Protein AF-A0A7V1REH4-F1 (afdb_monomer_lite)

Structure (mmCIF, N/CA/C/O backbone):
data_AF-A0A7V1REH4-F1
#
_entry.id   AF-A0A7V1REH4-F1
#
loop_
_atom_site.group_PDB
_atom_site.id
_atom_site.type_symbol
_atom_site.label_atom_id
_atom_site.label_alt_id
_atom_site.label_comp_id
_atom_site.label_asym_id
_atom_site.label_entity_id
_atom_site.label_seq_id
_atom_site.pdbx_PDB_ins_code
_atom_site.Cartn_x
_atom_site.Cartn_y
_atom_site.Cartn_z
_atom_site.occupancy
_atom_site.B_iso_or_equiv
_atom_site.auth_seq_id
_atom_site.auth_comp_id
_atom_site.auth_asym_id
_atom_site.auth_atom_id
_atom_site.pdbx_PDB_model_num
ATOM 1 N N . MET A 1 1 ? 45.978 -47.877 -76.498 1.00 38.53 1 MET A N 1
ATOM 2 C CA . MET A 1 1 ? 46.483 -47.572 -75.139 1.00 38.53 1 MET A CA 1
ATOM 3 C C . MET A 1 1 ? 45.305 -47.080 -74.305 1.00 38.53 1 MET A C 1
ATOM 5 O O . MET A 1 1 ? 44.605 -46.209 -74.798 1.00 38.53 1 MET A O 1
ATOM 9 N N . GLY A 1 2 ? 45.078 -47.662 -73.116 1.00 45.47 2 GLY A N 1
ATOM 10 C CA . GLY A 1 2 ? 43.960 -47.354 -72.193 1.00 45.47 2 GLY A CA 1
ATOM 11 C C . GLY A 1 2 ? 42.830 -48.397 -72.257 1.00 45.47 2 GLY A C 1
ATOM 12 O O . GLY A 1 2 ? 41.944 -48.240 -73.082 1.00 45.47 2 GLY A O 1
ATOM 13 N N . VAL A 1 3 ? 42.974 -49.602 -71.674 1.00 41.03 3 VAL A N 1
ATOM 14 C CA . VAL A 1 3 ? 42.584 -50.002 -70.287 1.00 41.03 3 VAL A CA 1
ATOM 15 C C . VAL A 1 3 ? 41.065 -49.823 -70.084 1.00 41.03 3 VAL A C 1
ATOM 17 O O . VAL A 1 3 ? 40.598 -48.695 -70.102 1.00 41.03 3 VAL A O 1
ATOM 20 N N . GLY A 1 4 ? 40.214 -50.860 -70.058 1.00 36.12 4 GLY A N 1
ATOM 21 C CA . GLY A 1 4 ? 40.125 -51.964 -69.079 1.00 36.12 4 GLY A CA 1
ATOM 22 C C . GLY A 1 4 ? 38.883 -51.732 -68.186 1.00 36.12 4 GLY A C 1
ATOM 23 O O . GLY A 1 4 ? 38.918 -50.829 -67.365 1.00 36.12 4 GLY A O 1
ATOM 24 N N . VAL A 1 5 ? 37.697 -52.251 -68.545 1.00 36.72 5 VAL A N 1
ATOM 25 C CA . VAL A 1 5 ? 36.982 -53.426 -67.968 1.00 36.72 5 VAL A CA 1
ATOM 26 C C . VAL A 1 5 ? 36.669 -53.350 -66.461 1.00 36.72 5 VAL A C 1
ATOM 28 O O . VAL A 1 5 ? 37.593 -53.376 -65.658 1.00 36.72 5 VAL A O 1
ATOM 31 N N . ALA A 1 6 ? 35.371 -53.387 -66.111 1.00 40.66 6 ALA A N 1
ATOM 32 C CA . ALA A 1 6 ? 34.754 -54.098 -64.964 1.00 40.66 6 ALA A CA 1
ATOM 33 C C . ALA A 1 6 ? 33.227 -53.820 -64.983 1.00 40.66 6 ALA A C 1
ATOM 35 O O . ALA A 1 6 ? 32.799 -52.742 -64.591 1.00 40.66 6 ALA A O 1
ATOM 36 N N . VAL A 1 7 ? 32.426 -54.579 -65.739 1.00 42.34 7 VAL A N 1
ATOM 37 C CA . VAL A 1 7 ? 31.747 -55.845 -65.369 1.00 42.34 7 VAL A CA 1
ATOM 38 C C . VAL A 1 7 ? 30.571 -55.618 -64.410 1.00 42.34 7 VAL A C 1
ATOM 40 O O . VAL A 1 7 ? 30.723 -55.516 -63.195 1.00 42.34 7 VAL A O 1
ATOM 43 N N . ASP A 1 8 ? 29.396 -55.563 -65.035 1.00 40.44 8 ASP A N 1
ATOM 44 C CA . ASP A 1 8 ? 28.055 -55.635 -64.461 1.00 40.44 8 ASP A CA 1
ATOM 45 C C . ASP A 1 8 ? 27.863 -56.999 -63.773 1.00 40.44 8 ASP A C 1
ATOM 47 O O . ASP A 1 8 ? 28.195 -58.039 -64.345 1.00 40.44 8 ASP A O 1
ATOM 51 N N . SER A 1 9 ? 27.396 -56.996 -62.524 1.00 48.19 9 SER A N 1
ATOM 52 C CA . SER A 1 9 ? 27.157 -58.205 -61.726 1.00 48.19 9 SER A CA 1
ATOM 53 C C . SER A 1 9 ? 25.660 -58.490 -61.646 1.00 48.19 9 SER A C 1
ATOM 55 O O . SER A 1 9 ? 25.015 -58.168 -60.650 1.00 48.19 9 SER A O 1
ATOM 57 N N . GLU A 1 10 ? 25.114 -59.133 -62.674 1.00 44.41 10 GLU A N 1
ATOM 58 C CA . GLU A 1 10 ? 23.954 -60.005 -62.498 1.00 44.41 10 GLU A CA 1
ATOM 59 C C . GLU A 1 10 ? 24.467 -61.426 -62.259 1.00 44.41 10 GLU A C 1
ATOM 61 O O . GLU A 1 10 ? 25.254 -61.927 -63.053 1.00 44.41 10 GLU A O 1
ATOM 66 N N . GLU A 1 11 ? 24.045 -62.075 -61.172 1.00 39.75 11 GLU A N 1
ATOM 67 C CA . GLU A 1 11 ? 23.371 -63.375 -61.270 1.00 39.75 11 GLU A CA 1
ATOM 68 C C . GLU A 1 11 ? 22.958 -63.947 -59.897 1.00 39.75 11 GLU A C 1
ATOM 70 O O . GLU A 1 11 ? 23.757 -64.176 -58.992 1.00 39.75 11 GLU A O 1
ATOM 75 N N . LEU A 1 12 ? 21.663 -64.275 -59.851 1.00 37.12 12 LEU A N 1
ATOM 76 C CA . LEU A 1 12 ? 21.088 -65.520 -59.336 1.00 37.12 12 LEU A CA 1
ATOM 77 C C . LEU A 1 12 ? 20.932 -65.753 -57.821 1.00 37.12 12 LEU A C 1
ATOM 79 O O . LEU A 1 12 ? 21.850 -66.057 -57.069 1.00 37.12 12 LEU A O 1
ATOM 83 N N . GLY A 1 13 ? 19.660 -65.959 -57.464 1.00 35.25 13 GLY A N 1
ATOM 84 C CA . GLY A 1 13 ? 19.265 -67.351 -57.219 1.00 35.25 13 GLY A CA 1
ATOM 85 C C . GLY A 1 13 ? 19.092 -67.781 -55.764 1.00 35.25 13 GLY A C 1
ATOM 86 O O . GLY A 1 13 ? 19.846 -68.589 -55.236 1.00 35.25 13 GLY A O 1
ATOM 87 N N . MET A 1 14 ? 17.990 -67.331 -55.167 1.00 40.31 14 MET A N 1
ATOM 88 C CA . MET A 1 14 ? 17.012 -68.173 -54.465 1.00 40.31 14 MET A CA 1
ATOM 89 C C . MET A 1 14 ? 17.529 -69.390 -53.669 1.00 40.31 14 MET A C 1
ATOM 91 O O . MET A 1 14 ? 17.698 -70.474 -54.219 1.00 40.31 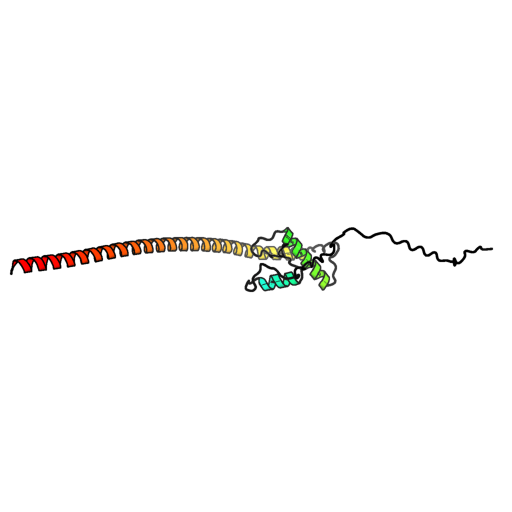14 MET A O 1
ATOM 95 N N . ARG A 1 15 ? 17.531 -69.294 -52.329 1.00 52.50 15 ARG A N 1
ATOM 96 C CA . ARG A 1 15 ? 17.250 -70.451 -51.454 1.00 52.50 15 ARG A CA 1
ATOM 97 C C . ARG A 1 15 ? 16.371 -70.064 -50.267 1.00 52.50 15 ARG A C 1
ATOM 99 O O . ARG A 1 15 ? 16.827 -69.538 -49.258 1.00 52.50 15 ARG A O 1
ATOM 106 N N . ARG A 1 16 ? 15.088 -70.412 -50.393 1.00 51.75 16 ARG A N 1
ATOM 107 C CA . ARG A 1 16 ? 14.135 -70.557 -49.287 1.00 51.75 16 ARG A CA 1
ATOM 108 C C . ARG A 1 16 ? 14.700 -71.537 -48.255 1.00 51.75 16 ARG A C 1
ATOM 110 O O . ARG A 1 16 ? 14.995 -72.675 -48.613 1.00 51.75 16 ARG A O 1
ATOM 117 N N . ARG A 1 17 ? 14.759 -71.142 -46.981 1.00 50.91 17 ARG A N 1
ATOM 118 C CA . ARG A 1 17 ? 14.691 -72.071 -45.840 1.00 50.91 17 ARG A CA 1
ATOM 119 C C . ARG A 1 17 ? 13.854 -71.453 -44.729 1.00 50.91 17 ARG A C 1
ATOM 121 O O . ARG A 1 17 ? 14.323 -70.659 -43.926 1.00 50.91 17 ARG A O 1
ATOM 128 N N . THR A 1 18 ? 12.588 -71.836 -44.714 1.00 48.25 18 THR A N 1
ATOM 129 C CA . THR A 1 18 ? 11.696 -71.754 -43.563 1.00 48.25 18 THR A CA 1
ATOM 130 C C . THR A 1 18 ? 12.120 -72.808 -42.545 1.00 48.25 18 THR A C 1
ATOM 132 O O . THR A 1 18 ? 12.060 -73.992 -42.863 1.00 48.25 18 THR A O 1
ATOM 135 N N . VAL A 1 19 ? 12.448 -72.414 -41.312 1.00 54.44 19 VAL A N 1
ATOM 136 C CA . VAL A 1 19 ? 12.247 -73.278 -40.138 1.00 54.44 19 VAL A CA 1
ATOM 137 C C . VAL A 1 19 ? 11.706 -72.425 -38.996 1.00 54.44 19 VAL A C 1
ATOM 139 O O . VAL A 1 19 ? 12.307 -71.448 -38.564 1.00 54.44 19 VAL A O 1
ATOM 142 N N . ARG A 1 20 ? 1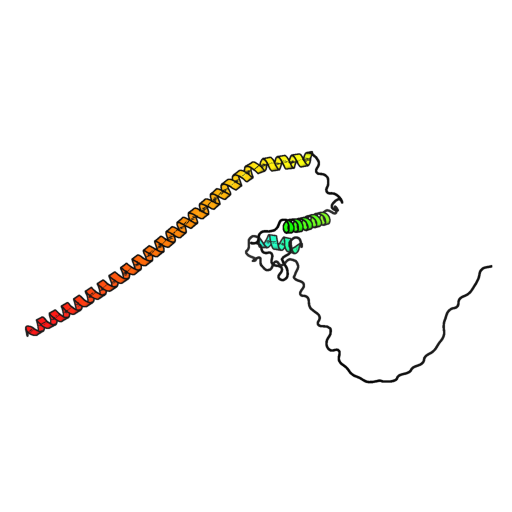0.506 -72.808 -38.569 1.00 48.03 20 ARG A N 1
ATOM 143 C CA . ARG A 1 20 ? 9.740 -72.270 -37.449 1.00 48.03 20 ARG A CA 1
ATOM 144 C C . ARG A 1 20 ? 10.456 -72.591 -36.133 1.00 48.03 20 ARG A C 1
ATOM 146 O O . ARG A 1 20 ? 10.838 -73.738 -35.926 1.00 48.03 20 ARG A O 1
ATOM 153 N N . GLY A 1 21 ? 10.551 -71.621 -35.224 1.00 39.06 21 GLY A N 1
ATOM 154 C CA . GLY A 1 21 ? 11.134 -71.815 -33.896 1.00 39.06 21 GLY A CA 1
ATOM 155 C C . GLY A 1 21 ? 10.590 -70.832 -32.861 1.00 39.06 21 GLY A C 1
ATOM 156 O O . GLY A 1 21 ? 11.164 -69.777 -32.669 1.00 39.06 21 GLY A O 1
ATOM 157 N N . ARG A 1 22 ? 9.483 -71.235 -32.226 1.00 51.38 22 ARG A N 1
ATOM 158 C CA . ARG A 1 22 ? 9.059 -70.986 -30.831 1.00 51.38 22 ARG A CA 1
ATOM 159 C C . ARG A 1 22 ? 8.985 -69.544 -30.270 1.00 51.38 22 ARG A C 1
ATOM 161 O O . ARG A 1 22 ? 9.953 -68.818 -30.129 1.00 51.38 22 ARG A O 1
ATOM 168 N N . VAL A 1 23 ? 7.750 -69.258 -29.861 1.00 40.91 23 VAL A N 1
ATOM 169 C CA . VAL A 1 23 ? 7.168 -68.185 -29.039 1.00 40.91 23 VAL A CA 1
ATOM 170 C C . VAL A 1 23 ? 7.836 -68.008 -27.660 1.00 40.91 23 VAL A C 1
ATOM 172 O O . VAL A 1 23 ? 8.326 -68.983 -27.096 1.00 40.91 23 VAL A O 1
ATOM 175 N N . ALA A 1 24 ? 7.658 -66.793 -27.110 1.00 40.12 24 ALA A N 1
ATOM 176 C CA . ALA A 1 24 ? 7.854 -66.312 -25.728 1.00 40.12 24 ALA A CA 1
ATOM 177 C C . ALA A 1 24 ? 9.243 -65.692 -25.473 1.00 40.12 24 ALA A C 1
ATOM 179 O O . ALA A 1 24 ? 10.264 -66.335 -25.649 1.00 40.12 24 ALA A O 1
ATOM 180 N N . THR A 1 25 ? 9.373 -64.432 -25.043 1.00 46.53 25 THR A N 1
ATOM 181 C CA . THR A 1 25 ? 8.792 -63.904 -23.798 1.00 46.53 25 THR A CA 1
ATOM 182 C C . THR A 1 25 ? 8.827 -62.361 -23.793 1.00 46.53 25 THR A C 1
ATOM 184 O O . THR A 1 25 ? 9.827 -61.772 -24.176 1.00 46.53 25 THR A O 1
ATOM 187 N N . MET A 1 26 ? 7.722 -61.738 -23.367 1.00 49.75 26 MET A N 1
ATOM 188 C CA . MET A 1 26 ? 7.587 -60.413 -22.725 1.00 49.75 26 MET A CA 1
ATOM 189 C C . MET A 1 26 ? 8.624 -59.294 -22.985 1.00 49.75 26 MET A C 1
ATOM 191 O O . MET A 1 26 ? 9.669 -59.237 -22.346 1.00 49.75 26 MET A O 1
ATOM 195 N N . ALA A 1 27 ? 8.197 -58.279 -23.738 1.00 47.38 27 ALA A N 1
ATOM 196 C CA . ALA A 1 27 ? 8.533 -56.866 -23.506 1.00 47.38 27 ALA A CA 1
ATOM 197 C C . ALA A 1 27 ? 7.320 -56.015 -23.944 1.00 47.38 27 ALA A C 1
ATOM 199 O O . ALA A 1 27 ? 7.272 -55.475 -25.042 1.00 47.38 27 ALA A O 1
ATOM 200 N N . LEU A 1 28 ? 6.157 -56.202 -23.315 1.00 42.06 28 LEU A N 1
ATOM 201 C CA . LEU A 1 28 ? 5.626 -55.310 -22.276 1.00 42.06 28 LEU A CA 1
ATOM 202 C C . LEU A 1 28 ? 5.907 -53.815 -22.542 1.00 42.06 28 LEU A C 1
ATOM 204 O O . LEU A 1 28 ? 6.963 -53.298 -22.203 1.00 42.06 28 LEU A O 1
ATOM 208 N N . CYS A 1 29 ? 4.901 -53.158 -23.126 1.00 49.50 29 CYS A N 1
ATOM 209 C CA . CYS A 1 29 ? 4.522 -51.755 -22.929 1.00 49.50 29 CYS A CA 1
ATOM 210 C C . CYS A 1 29 ? 5.658 -50.718 -22.863 1.00 49.50 29 CYS A C 1
ATOM 212 O O . CYS A 1 29 ? 5.990 -50.217 -21.794 1.00 49.50 29 CYS A O 1
ATOM 214 N N . GLY A 1 30 ? 6.175 -50.318 -24.025 1.00 45.53 30 GLY A N 1
ATOM 215 C CA . GLY A 1 30 ? 7.182 -49.261 -24.147 1.00 45.53 30 GLY A CA 1
ATOM 216 C C . GLY A 1 30 ? 6.796 -48.142 -25.110 1.00 45.53 30 GLY A C 1
ATOM 217 O O . GLY A 1 30 ? 7.626 -47.731 -25.907 1.00 45.53 30 GLY A O 1
ATOM 218 N N . LEU A 1 31 ? 5.551 -47.661 -25.085 1.00 50.00 31 LEU A N 1
ATOM 219 C CA . LEU A 1 31 ? 5.228 -46.360 -25.679 1.00 50.00 31 LEU A CA 1
ATOM 220 C C . LEU A 1 31 ? 4.092 -45.691 -24.903 1.00 50.00 31 LEU A C 1
ATOM 222 O O . LEU A 1 31 ? 2.989 -45.488 -25.404 1.00 50.00 31 LEU A O 1
ATOM 226 N N . ALA A 1 32 ? 4.371 -45.345 -23.646 1.00 50.75 32 ALA A N 1
ATOM 227 C CA . ALA A 1 32 ? 3.677 -44.226 -23.034 1.00 50.75 32 ALA A CA 1
ATOM 228 C C . ALA A 1 32 ? 4.088 -42.983 -23.830 1.00 50.75 32 ALA A C 1
ATOM 230 O O . ALA A 1 32 ? 5.187 -42.455 -23.661 1.00 50.75 32 ALA A O 1
ATOM 231 N N . ALA A 1 33 ? 3.230 -42.557 -24.755 1.00 52.69 33 ALA A N 1
ATOM 232 C CA . ALA A 1 33 ? 3.306 -41.221 -25.307 1.00 52.69 33 ALA A CA 1
ATOM 233 C C . ALA A 1 33 ? 3.136 -40.256 -24.129 1.00 52.69 33 ALA A C 1
ATOM 235 O O . ALA A 1 33 ? 2.023 -39.998 -23.674 1.00 52.69 33 ALA A O 1
ATOM 236 N N . VAL A 1 34 ? 4.254 -39.770 -23.589 1.00 56.09 34 VAL A N 1
ATOM 237 C CA . VAL A 1 34 ? 4.256 -38.605 -22.716 1.00 56.09 34 VAL A CA 1
ATOM 238 C C . VAL A 1 34 ? 3.739 -37.464 -23.582 1.00 56.09 34 VAL A C 1
ATOM 240 O O . VAL A 1 34 ? 4.476 -36.863 -24.362 1.00 56.09 34 VAL A O 1
ATOM 243 N N . VAL A 1 35 ? 2.438 -37.195 -23.486 1.00 55.81 35 VAL A N 1
ATOM 244 C CA . VAL A 1 35 ? 1.874 -35.905 -23.862 1.00 55.81 35 VAL A CA 1
ATOM 245 C C . VAL A 1 35 ? 2.491 -34.919 -22.882 1.00 55.81 35 VAL A C 1
ATOM 247 O O . VAL A 1 35 ? 1.978 -34.684 -21.793 1.00 55.81 35 VAL A O 1
ATOM 250 N N . SER A 1 36 ? 3.656 -34.380 -23.232 1.00 58.03 36 SER A N 1
ATOM 251 C CA . SER A 1 36 ? 4.120 -33.156 -22.607 1.00 58.03 36 SER A CA 1
ATOM 252 C C . SER A 1 36 ? 3.092 -32.100 -22.985 1.00 58.03 36 SER A C 1
ATOM 254 O O . SER A 1 36 ? 3.061 -31.645 -24.131 1.00 58.03 36 SER A O 1
ATOM 256 N N . ALA A 1 37 ? 2.223 -31.736 -22.041 1.00 54.91 37 ALA A N 1
ATOM 257 C CA . ALA A 1 37 ? 1.502 -30.481 -22.116 1.00 54.91 37 ALA A CA 1
ATOM 258 C C . ALA A 1 37 ? 2.581 -29.398 -22.190 1.00 54.91 37 ALA A C 1
ATOM 260 O O . ALA A 1 37 ? 3.210 -29.055 -21.192 1.00 54.91 37 ALA A O 1
ATOM 261 N N . ARG A 1 38 ? 2.904 -28.947 -23.405 1.00 55.41 38 ARG A N 1
ATOM 262 C CA . ARG A 1 38 ? 3.769 -27.787 -23.583 1.00 55.41 38 ARG A CA 1
ATOM 263 C C . ARG A 1 38 ? 3.036 -26.644 -22.885 1.00 55.41 38 ARG A C 1
ATOM 265 O O . ARG A 1 38 ? 1.908 -26.368 -23.302 1.00 55.41 38 ARG A O 1
ATOM 272 N N . PRO A 1 39 ? 3.603 -26.010 -21.842 1.00 54.09 39 PRO A N 1
ATOM 273 C CA . PRO A 1 39 ? 2.978 -24.823 -21.288 1.00 54.09 39 PRO A CA 1
ATOM 274 C C . PRO A 1 39 ? 2.782 -23.849 -22.447 1.00 54.09 39 PRO A C 1
ATOM 276 O O . PRO A 1 39 ? 3.706 -23.618 -23.236 1.00 54.09 39 PRO A O 1
ATOM 279 N N . VAL A 1 40 ? 1.551 -23.359 -22.603 1.00 53.53 40 VAL A N 1
ATOM 280 C CA . VAL A 1 40 ? 1.234 -22.309 -23.568 1.00 53.53 40 VAL A CA 1
ATOM 281 C C . VAL A 1 40 ? 2.207 -21.169 -23.298 1.00 53.53 40 VAL A C 1
ATOM 283 O O . VAL A 1 40 ? 2.204 -20.564 -22.224 1.00 53.53 40 VAL A O 1
ATOM 286 N N . GLN A 1 41 ? 3.101 -20.917 -24.255 1.00 54.62 41 GLN A N 1
ATOM 287 C CA . GLN A 1 41 ? 4.008 -19.786 -24.161 1.00 54.62 41 GLN A CA 1
ATOM 288 C C . GLN A 1 41 ? 3.154 -18.517 -24.121 1.00 54.62 41 GLN A C 1
ATOM 290 O O . GLN A 1 41 ? 2.398 -18.246 -25.051 1.00 54.62 41 GLN A O 1
ATOM 295 N N . GLY A 1 42 ? 3.227 -17.784 -23.009 1.00 57.50 42 GLY A N 1
ATOM 296 C CA . GLY A 1 42 ? 2.479 -16.543 -22.803 1.00 57.50 42 GLY A CA 1
ATOM 297 C C . GLY A 1 42 ? 1.499 -16.529 -21.633 1.00 57.50 42 GLY A C 1
ATOM 298 O O . GLY A 1 42 ? 0.952 -15.467 -21.343 1.00 57.50 42 GLY A O 1
ATOM 299 N N . GLN A 1 43 ? 1.292 -17.649 -20.935 1.00 65.31 43 GLN A N 1
ATOM 300 C CA . GLN A 1 43 ? 0.459 -17.673 -19.731 1.00 65.31 43 GLN A CA 1
ATOM 301 C C . GLN A 1 43 ? 1.327 -17.601 -18.474 1.00 65.31 43 GLN A C 1
ATOM 303 O O . GLN A 1 43 ? 2.071 -18.530 -18.182 1.00 65.31 43 GLN A O 1
ATOM 308 N N . VAL A 1 44 ? 1.244 -16.486 -17.751 1.00 74.69 44 VAL A N 1
ATOM 309 C CA . VAL A 1 44 ? 1.768 -16.363 -16.385 1.00 74.69 44 VAL A CA 1
ATOM 310 C C . VAL A 1 44 ? 0.668 -16.795 -15.418 1.00 74.69 44 VAL A C 1
ATOM 312 O O . VAL A 1 44 ? -0.438 -16.254 -15.475 1.00 74.69 44 VAL A O 1
ATOM 315 N N . ALA A 1 45 ? 0.925 -17.830 -14.620 1.00 77.38 45 ALA A N 1
ATOM 316 C CA . ALA A 1 45 ? -0.121 -18.507 -13.850 1.00 77.38 45 ALA A CA 1
ATOM 317 C C . ALA A 1 45 ? -0.581 -17.708 -12.615 1.00 77.38 45 ALA A C 1
ATOM 319 O O . ALA A 1 45 ? -1.758 -17.748 -12.258 1.00 77.38 45 ALA A O 1
ATOM 320 N N . ASP A 1 46 ? 0.311 -16.915 -12.027 1.00 89.75 46 ASP A N 1
ATOM 321 C CA . ASP A 1 46 ? 0.126 -16.195 -10.762 1.00 89.75 46 ASP A CA 1
ATOM 322 C C . ASP A 1 46 ? -0.242 -14.709 -10.910 1.00 89.75 46 ASP A C 1
ATOM 324 O O . ASP A 1 46 ? -0.247 -13.981 -9.918 1.00 89.75 46 ASP A O 1
ATOM 328 N N . VAL A 1 47 ? -0.546 -14.226 -12.121 1.00 90.44 47 VAL A N 1
ATOM 329 C CA . VAL A 1 47 ? -0.970 -12.831 -12.337 1.00 90.44 47 VAL A CA 1
ATOM 330 C C . VAL A 1 47 ? -2.483 -12.787 -12.586 1.00 90.44 47 VAL A C 1
ATOM 332 O O . VAL A 1 47 ? -2.930 -13.162 -13.675 1.00 90.44 47 VAL A O 1
ATOM 335 N N . PRO A 1 48 ? -3.294 -12.319 -11.614 1.00 90.38 48 PRO A N 1
ATOM 336 C CA . PRO A 1 48 ? -4.745 -12.221 -11.762 1.00 90.38 48 PRO A CA 1
ATOM 337 C C . PRO A 1 48 ? -5.163 -11.288 -12.905 1.00 90.38 48 PRO A C 1
ATOM 339 O O . PRO A 1 48 ? -4.490 -10.298 -13.187 1.00 90.38 48 PRO A O 1
ATOM 342 N N . ARG A 1 49 ? -6.297 -11.576 -13.560 1.00 89.94 49 ARG A N 1
ATOM 343 C CA . ARG A 1 49 ? -6.796 -10.804 -14.722 1.00 89.94 49 ARG A CA 1
ATOM 344 C C . ARG A 1 49 ? -7.151 -9.352 -14.394 1.00 89.94 49 ARG A C 1
ATOM 346 O O . ARG A 1 49 ? -7.118 -8.506 -15.282 1.00 89.94 49 ARG A O 1
ATOM 353 N N . ASP A 1 50 ? -7.516 -9.09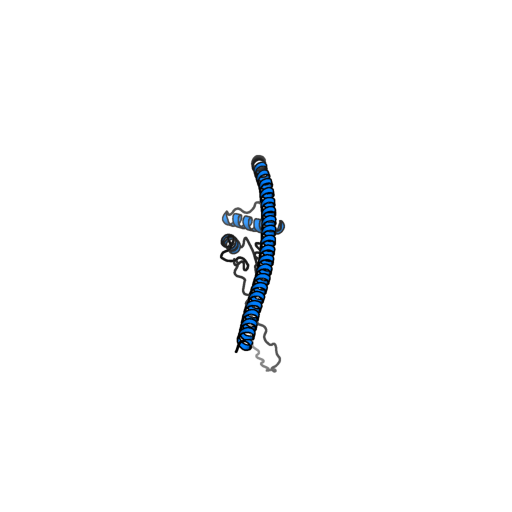6 -13.147 1.00 92.81 50 ASP A N 1
ATOM 354 C CA . ASP A 1 50 ? -7.850 -7.796 -12.565 1.00 92.81 50 ASP A CA 1
ATOM 355 C C . ASP A 1 50 ? -6.620 -7.038 -12.033 1.00 92.81 50 ASP A C 1
ATOM 357 O O . ASP A 1 50 ? -6.727 -5.876 -11.643 1.00 92.81 50 ASP A O 1
ATOM 361 N N . HIS A 1 51 ? -5.431 -7.647 -12.062 1.00 93.44 51 HIS A N 1
ATOM 362 C CA . HIS A 1 51 ? -4.197 -6.992 -11.647 1.00 93.44 51 HIS A CA 1
ATOM 363 C C . HIS A 1 51 ? -3.761 -5.932 -12.676 1.00 93.44 51 HIS A C 1
ATOM 365 O O . HIS A 1 51 ? -3.716 -6.196 -13.878 1.00 93.44 51 HIS A O 1
ATOM 371 N N . TRP A 1 52 ? -3.352 -4.741 -12.223 1.00 94.50 52 TRP A N 1
ATOM 372 C CA . TRP A 1 52 ? -2.972 -3.614 -13.098 1.00 94.50 52 TRP A CA 1
ATOM 373 C C . TRP A 1 52 ? -1.876 -3.968 -14.122 1.00 94.50 52 TRP A C 1
ATOM 375 O O . TRP A 1 52 ? -1.879 -3.478 -15.249 1.00 94.50 52 TRP A O 1
ATOM 385 N N . ALA A 1 53 ? -0.951 -4.855 -13.745 1.00 92.88 53 ALA A N 1
ATOM 386 C CA . ALA A 1 53 ? 0.150 -5.300 -14.599 1.00 92.88 53 ALA A CA 1
ATOM 387 C C . ALA A 1 53 ? -0.225 -6.454 -15.549 1.00 92.88 53 ALA A C 1
ATOM 389 O O . ALA A 1 53 ? 0.593 -6.828 -16.387 1.00 92.88 53 ALA A O 1
ATOM 390 N N . TYR A 1 54 ? -1.428 -7.030 -15.437 1.00 92.44 54 TYR A N 1
ATOM 391 C CA . TYR A 1 54 ? -1.810 -8.252 -16.150 1.00 92.44 54 TYR A CA 1
ATOM 392 C C . TYR A 1 54 ? -1.590 -8.153 -17.660 1.00 92.44 54 TYR A C 1
ATOM 394 O O . TYR A 1 54 ? -0.930 -9.006 -18.249 1.00 92.44 54 TYR A O 1
ATOM 402 N N . GLN A 1 55 ? -2.095 -7.082 -18.282 1.00 92.00 55 GLN A N 1
ATOM 403 C CA . GLN A 1 55 ? -1.974 -6.873 -19.728 1.00 92.00 55 GLN A CA 1
ATOM 404 C C . GLN A 1 55 ? -0.504 -6.758 -20.150 1.00 92.00 55 GLN A C 1
ATOM 406 O O . GLN A 1 55 ? -0.078 -7.439 -21.078 1.00 92.00 55 GLN A O 1
ATOM 411 N N . ALA A 1 56 ? 0.291 -5.968 -19.421 1.00 92.75 56 ALA A N 1
ATOM 412 C CA . ALA A 1 56 ? 1.706 -5.774 -19.722 1.00 92.75 56 ALA A CA 1
ATOM 413 C C . ALA A 1 56 ? 2.502 -7.083 -19.602 1.00 92.75 56 ALA A C 1
ATOM 415 O O . ALA A 1 56 ? 3.264 -7.433 -20.504 1.00 92.75 56 ALA A O 1
ATOM 416 N N . VAL A 1 57 ? 2.300 -7.835 -18.516 1.00 91.88 57 VAL A N 1
ATOM 417 C CA . VAL A 1 57 ? 3.009 -9.100 -18.287 1.00 91.88 57 VAL A CA 1
ATOM 418 C C . VAL A 1 57 ? 2.603 -10.140 -19.326 1.00 91.88 57 VAL A C 1
ATOM 420 O O . VAL A 1 57 ? 3.473 -10.774 -19.922 1.00 91.88 57 VAL A O 1
ATOM 423 N N . ARG A 1 58 ? 1.302 -10.286 -19.599 1.00 90.75 58 ARG A N 1
ATOM 424 C CA . ARG A 1 58 ? 0.794 -11.222 -20.609 1.00 90.75 58 ARG A CA 1
ATOM 425 C C . ARG A 1 58 ? 1.341 -10.897 -21.997 1.00 90.75 58 ARG A C 1
ATOM 427 O O . ARG A 1 58 ? 1.783 -11.798 -22.704 1.00 90.75 58 ARG A O 1
ATOM 434 N N . ASP A 1 59 ? 1.349 -9.628 -22.389 1.00 90.81 59 ASP A N 1
ATOM 435 C CA . ASP A 1 59 ? 1.833 -9.221 -23.707 1.00 90.81 59 ASP A CA 1
ATOM 436 C C . ASP A 1 59 ? 3.338 -9.489 -23.856 1.00 90.81 59 ASP A C 1
ATOM 438 O O . ASP A 1 59 ? 3.769 -10.048 -24.867 1.00 90.81 59 ASP A O 1
ATOM 442 N N . LEU A 1 60 ? 4.141 -9.182 -22.833 1.00 91.19 60 LEU A N 1
ATOM 443 C CA . LEU A 1 60 ? 5.572 -9.502 -22.826 1.00 91.19 60 LEU A CA 1
ATOM 444 C C . LEU A 1 60 ? 5.835 -11.014 -22.815 1.00 91.19 60 LEU A C 1
ATOM 446 O O . LEU A 1 60 ? 6.761 -11.477 -23.487 1.00 91.19 60 LEU A O 1
ATOM 450 N N . ALA A 1 61 ? 5.019 -11.783 -22.093 1.00 90.44 61 ALA A N 1
ATOM 451 C CA . ALA A 1 61 ? 5.113 -13.236 -22.045 1.00 90.44 61 ALA A CA 1
ATOM 452 C C . ALA A 1 61 ? 4.741 -13.877 -23.388 1.00 90.44 61 ALA A C 1
ATOM 454 O O . ALA A 1 61 ? 5.441 -14.773 -23.857 1.00 90.44 61 ALA A O 1
ATOM 455 N N . SER A 1 62 ? 3.689 -13.386 -24.051 1.00 88.31 62 SER A N 1
ATOM 456 C CA . SER A 1 62 ? 3.254 -13.869 -25.372 1.00 88.31 62 SER A CA 1
ATOM 457 C C . SER A 1 62 ? 4.315 -13.666 -26.458 1.00 88.31 62 SER A C 1
ATOM 459 O O . SER A 1 62 ? 4.390 -14.425 -27.420 1.00 88.31 62 SER A O 1
ATOM 461 N N . ARG A 1 63 ? 5.181 -12.661 -26.278 1.00 87.81 63 ARG A N 1
ATOM 462 C CA . ARG A 1 63 ? 6.322 -12.361 -27.153 1.00 87.81 63 ARG A CA 1
ATOM 463 C C . ARG A 1 63 ? 7.603 -13.091 -26.736 1.00 87.81 63 ARG A C 1
ATOM 465 O O . ARG A 1 63 ? 8.645 -12.865 -27.342 1.00 87.81 63 ARG A O 1
ATOM 472 N N . GLY A 1 64 ? 7.556 -13.909 -25.683 1.00 87.88 64 GLY A N 1
ATOM 473 C CA . GLY A 1 64 ? 8.707 -14.638 -25.146 1.00 87.88 64 GLY A CA 1
ATOM 474 C C . GLY A 1 64 ? 9.776 -13.763 -24.476 1.00 87.88 64 GLY A C 1
ATOM 475 O O . GLY A 1 64 ? 10.858 -14.260 -24.158 1.00 87.88 64 GLY A O 1
ATOM 476 N N . LEU A 1 65 ? 9.498 -12.474 -24.250 1.00 89.69 65 LEU A N 1
ATOM 477 C CA . LEU A 1 65 ? 10.441 -11.530 -23.635 1.00 89.69 65 LEU A CA 1
ATOM 478 C C . LEU A 1 65 ? 10.549 -11.783 -22.128 1.00 89.69 65 LEU A C 1
ATOM 480 O O . LEU A 1 65 ? 11.644 -11.884 -21.565 1.00 89.69 65 LEU A O 1
ATOM 484 N N . VAL A 1 66 ? 9.395 -11.978 -21.497 1.00 90.81 66 VAL A N 1
ATOM 485 C CA . VAL A 1 66 ? 9.259 -12.418 -20.109 1.00 90.81 66 VAL A CA 1
ATOM 486 C C . VAL A 1 66 ? 8.886 -13.896 -20.102 1.00 90.81 66 VAL A C 1
ATOM 488 O O . VAL A 1 66 ? 8.110 -14.358 -20.933 1.00 90.81 66 VAL A O 1
ATOM 491 N N . ARG A 1 67 ? 9.460 -14.654 -19.170 1.00 87.50 67 ARG A N 1
ATOM 492 C CA . ARG A 1 67 ? 9.116 -16.059 -18.938 1.00 87.50 67 ARG A CA 1
ATOM 493 C C . ARG A 1 67 ? 8.917 -16.255 -17.448 1.00 87.50 67 ARG A C 1
ATOM 495 O O . ARG A 1 67 ? 9.656 -15.649 -16.674 1.00 87.50 67 ARG A O 1
ATOM 502 N N . GLY A 1 68 ? 7.928 -17.061 -17.089 1.00 85.62 68 GLY A N 1
ATOM 503 C CA . GLY A 1 68 ? 7.735 -17.453 -15.709 1.00 85.62 68 GLY A CA 1
ATOM 504 C C . GLY A 1 68 ? 8.784 -18.470 -15.272 1.00 85.62 68 GLY A C 1
ATOM 505 O O . GLY A 1 68 ? 9.562 -18.996 -16.077 1.00 85.62 68 GLY A O 1
ATOM 506 N N . TYR A 1 69 ? 8.817 -18.726 -13.975 1.00 86.56 69 TYR A N 1
ATOM 507 C CA . TYR A 1 69 ? 9.720 -19.684 -13.364 1.00 86.56 69 TYR A CA 1
ATOM 508 C C . TYR A 1 69 ? 9.123 -21.090 -13.473 1.00 86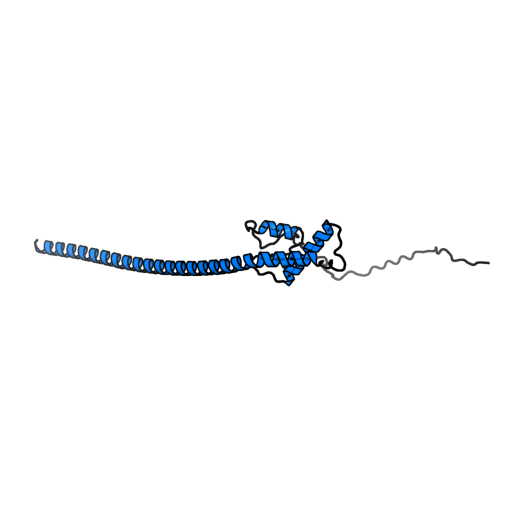.56 69 TYR A C 1
ATOM 510 O O . TYR A 1 69 ? 7.961 -21.291 -13.124 1.00 86.56 69 TYR A O 1
ATOM 518 N N . PRO A 1 70 ? 9.884 -22.082 -13.961 1.00 84.88 70 PRO A N 1
ATOM 519 C CA . PRO A 1 70 ? 9.423 -23.464 -13.966 1.00 84.88 70 PRO A CA 1
ATOM 520 C C . PRO A 1 70 ? 9.284 -24.010 -12.530 1.00 84.88 70 PRO A C 1
ATOM 522 O O . PRO A 1 70 ? 10.022 -23.566 -11.646 1.00 84.88 70 PRO A O 1
ATOM 525 N N . PRO A 1 71 ? 8.411 -25.011 -12.303 1.00 81.69 71 PRO A N 1
ATOM 526 C CA . PRO A 1 71 ? 7.609 -25.728 -13.305 1.00 81.69 71 PRO A CA 1
ATOM 527 C C . PRO A 1 71 ? 6.296 -25.026 -13.697 1.00 81.69 71 PRO A C 1
ATOM 529 O O . PRO A 1 71 ? 5.846 -25.208 -14.827 1.00 81.69 71 PRO A O 1
ATOM 532 N N . ASP A 1 72 ? 5.731 -24.198 -12.818 1.00 81.19 72 ASP A N 1
ATOM 533 C CA . ASP A 1 72 ? 4.363 -23.665 -12.947 1.00 81.19 72 ASP A CA 1
ATOM 534 C C . ASP A 1 72 ? 4.255 -22.390 -13.808 1.00 81.19 72 ASP A C 1
ATOM 536 O O . ASP A 1 72 ? 3.164 -21.934 -14.143 1.00 81.19 72 ASP A O 1
ATOM 540 N N . ASN A 1 73 ? 5.395 -21.851 -14.252 1.00 85.75 73 ASN A N 1
ATOM 541 C CA . ASN A 1 73 ? 5.508 -20.644 -15.074 1.00 85.75 73 ASN A CA 1
ATOM 542 C C . ASN A 1 73 ? 4.930 -19.384 -14.394 1.00 85.75 73 ASN A C 1
ATOM 544 O O . ASN A 1 73 ? 4.377 -18.500 -15.058 1.00 85.75 73 ASN A O 1
ATOM 548 N N . ASP A 1 74 ? 5.127 -19.282 -13.081 1.00 89.94 74 ASP A N 1
ATOM 549 C CA . ASP A 1 74 ? 4.783 -18.110 -12.274 1.00 89.94 74 ASP A CA 1
ATOM 550 C C . ASP A 1 74 ? 5.702 -16.920 -12.583 1.00 89.94 74 ASP A C 1
ATOM 552 O O . ASP A 1 74 ? 6.898 -17.074 -12.824 1.00 89.94 74 ASP A O 1
ATOM 556 N N . PHE A 1 75 ? 5.155 -15.711 -12.581 1.00 90.38 75 PHE A N 1
ATOM 557 C CA . PHE A 1 75 ? 5.860 -14.452 -12.799 1.00 90.38 75 PHE A CA 1
ATOM 558 C C . PHE A 1 75 ? 6.518 -13.906 -11.522 1.00 90.38 75 PHE A C 1
ATOM 560 O O . PHE A 1 75 ? 7.545 -13.233 -11.607 1.00 90.38 75 PHE A O 1
ATOM 567 N N . PHE A 1 76 ? 5.946 -14.195 -10.352 1.00 90.06 76 PHE A N 1
ATOM 568 C CA . PHE A 1 76 ? 6.345 -13.701 -9.034 1.00 90.06 76 PHE A CA 1
ATOM 569 C C . PHE A 1 76 ? 6.427 -12.172 -8.952 1.00 90.06 76 PHE A C 1
ATOM 571 O O . PHE A 1 76 ? 7.431 -11.606 -8.516 1.00 90.06 76 PHE A O 1
ATOM 578 N N . GLY A 1 77 ? 5.348 -11.485 -9.340 1.00 87.44 77 GLY A N 1
ATOM 579 C CA . GLY A 1 77 ? 5.321 -10.021 -9.476 1.00 87.44 77 GLY A CA 1
ATOM 580 C C . GLY A 1 77 ? 5.639 -9.218 -8.203 1.00 87.44 77 GLY A C 1
ATOM 581 O O . GLY A 1 77 ? 6.064 -8.070 -8.302 1.00 87.44 77 GLY A O 1
ATOM 582 N N . SER A 1 78 ? 5.470 -9.798 -7.012 1.00 88.31 78 SER A N 1
ATOM 583 C CA . SER A 1 78 ? 5.807 -9.150 -5.731 1.00 88.31 78 SER A CA 1
ATOM 584 C C . SER A 1 78 ? 7.267 -9.339 -5.305 1.00 88.31 78 SER A C 1
ATOM 586 O O . SER A 1 78 ? 7.700 -8.755 -4.312 1.00 88.31 78 SER A O 1
ATOM 588 N N . ARG A 1 79 ? 8.032 -10.172 -6.017 1.00 92.31 79 ARG A N 1
ATOM 589 C CA . ARG A 1 79 ? 9.428 -10.469 -5.699 1.00 92.31 79 ARG A CA 1
ATOM 590 C C . ARG A 1 79 ? 10.348 -9.422 -6.320 1.00 92.31 79 ARG A C 1
ATOM 592 O O . ARG A 1 79 ? 10.114 -8.936 -7.424 1.00 92.31 79 ARG A O 1
ATOM 599 N N . THR A 1 80 ? 11.451 -9.117 -5.644 1.00 91.12 80 THR A N 1
ATOM 600 C CA . THR A 1 80 ? 12.517 -8.310 -6.239 1.00 91.12 80 THR A CA 1
ATOM 601 C C . THR A 1 80 ? 13.174 -9.057 -7.403 1.00 91.12 80 THR A C 1
ATOM 603 O O . THR A 1 80 ? 13.438 -10.259 -7.333 1.00 91.12 80 THR A O 1
ATOM 606 N N . VAL A 1 81 ? 13.439 -8.336 -8.494 1.00 89.62 81 VAL A N 1
ATOM 607 C CA . VAL A 1 81 ? 14.182 -8.860 -9.644 1.00 89.62 81 VAL A CA 1
ATOM 608 C C . VAL A 1 81 ? 15.678 -8.657 -9.426 1.00 89.62 81 VAL A C 1
ATOM 610 O O . VAL A 1 81 ? 16.126 -7.582 -9.018 1.00 89.62 81 VAL A O 1
ATOM 613 N N . THR A 1 82 ? 16.480 -9.682 -9.696 1.00 92.75 82 THR A N 1
ATOM 614 C CA . THR A 1 82 ? 17.939 -9.554 -9.627 1.00 92.75 82 THR A CA 1
ATOM 615 C C . THR A 1 82 ? 18.480 -8.807 -10.849 1.00 92.75 82 THR A C 1
ATOM 617 O O . THR A 1 82 ? 17.893 -8.813 -11.934 1.00 92.75 82 THR A O 1
ATOM 620 N N . ARG A 1 83 ? 19.671 -8.207 -10.716 1.00 91.62 83 ARG A N 1
ATOM 621 C CA . ARG A 1 83 ? 20.360 -7.569 -11.855 1.00 91.62 83 ARG A CA 1
ATOM 622 C C . ARG A 1 83 ? 20.629 -8.553 -13.005 1.00 91.62 83 ARG A C 1
ATOM 624 O O . ARG A 1 83 ? 20.581 -8.150 -14.163 1.00 91.62 83 ARG A O 1
ATOM 631 N N . TYR A 1 84 ? 20.870 -9.830 -12.699 1.00 93.00 84 TYR A N 1
ATOM 632 C CA . TYR A 1 84 ? 21.093 -10.882 -13.699 1.00 93.00 84 TYR A CA 1
ATOM 633 C C . TYR A 1 84 ? 19.816 -11.246 -14.467 1.00 93.00 84 TYR A C 1
ATOM 635 O O . TYR A 1 84 ? 19.842 -11.412 -15.689 1.00 9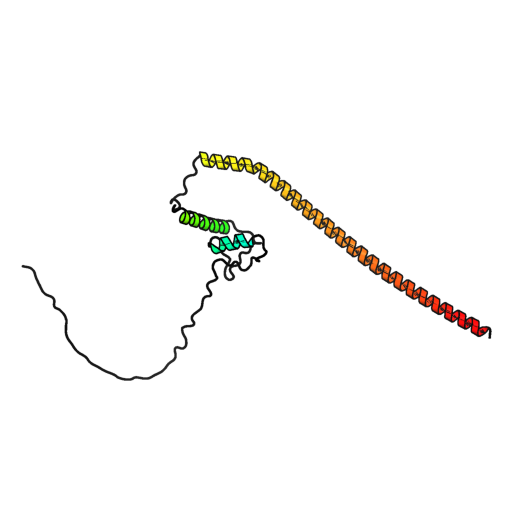3.00 84 TYR A O 1
ATOM 643 N N . GLU A 1 85 ? 18.681 -11.316 -13.774 1.00 90.44 85 GLU A N 1
ATOM 644 C CA . GLU A 1 85 ? 17.380 -11.555 -14.405 1.00 90.44 85 GLU A CA 1
ATOM 645 C C . GLU A 1 85 ? 16.991 -10.385 -15.311 1.00 90.44 85 GLU A C 1
ATOM 647 O O . GLU A 1 85 ? 16.619 -10.601 -16.465 1.00 90.44 85 GLU A O 1
ATOM 652 N N . MET A 1 86 ? 17.192 -9.149 -14.840 1.00 93.44 86 MET A N 1
ATOM 653 C CA . MET A 1 86 ? 16.993 -7.946 -15.651 1.00 93.44 86 MET A CA 1
ATOM 654 C C . MET A 1 86 ? 17.867 -7.959 -16.914 1.00 93.44 86 MET A C 1
ATOM 656 O O . MET A 1 86 ? 17.366 -7.720 -18.012 1.00 93.44 86 MET A O 1
ATOM 660 N N . ALA A 1 87 ? 19.157 -8.295 -16.789 1.00 91.56 87 ALA A N 1
ATOM 661 C CA . ALA A 1 87 ? 20.069 -8.384 -17.931 1.00 91.56 87 ALA A CA 1
ATOM 662 C C . ALA A 1 87 ? 19.598 -9.413 -18.973 1.00 91.56 87 ALA A C 1
ATOM 664 O O . ALA A 1 87 ? 19.680 -9.169 -20.176 1.00 91.56 87 ALA A O 1
ATOM 665 N N . THR A 1 88 ? 19.045 -10.538 -18.517 1.00 91.88 88 THR A N 1
ATOM 666 C CA . THR A 1 88 ? 18.522 -11.585 -19.401 1.00 91.88 88 THR A CA 1
ATOM 667 C C . THR A 1 88 ? 17.267 -11.125 -20.148 1.00 91.88 88 THR A C 1
ATOM 669 O O . THR A 1 88 ? 17.108 -11.429 -21.329 1.00 91.88 88 THR A O 1
ATOM 672 N N . ILE A 1 89 ? 16.374 -10.382 -19.488 1.00 91.56 89 ILE A N 1
ATOM 673 C CA . ILE A 1 89 ? 15.187 -9.806 -20.137 1.00 91.56 89 ILE A CA 1
ATOM 674 C C . ILE A 1 89 ? 15.618 -8.788 -21.199 1.00 91.56 89 ILE A C 1
ATOM 676 O O . ILE A 1 89 ? 15.177 -8.877 -22.344 1.00 91.56 89 ILE A O 1
ATOM 680 N N . LEU A 1 90 ? 16.529 -7.872 -20.853 1.00 93.12 90 LEU A N 1
ATOM 681 C CA . LEU A 1 90 ? 17.053 -6.867 -21.783 1.00 93.12 90 LEU A CA 1
ATOM 682 C C . LEU A 1 90 ? 17.715 -7.501 -23.011 1.00 93.12 90 LEU A C 1
ATOM 684 O O . LEU A 1 90 ? 17.481 -7.047 -24.128 1.00 93.12 90 LEU A O 1
ATOM 688 N N . GLN A 1 91 ? 18.482 -8.576 -22.826 1.00 91.25 91 GLN A N 1
ATOM 689 C CA . GLN A 1 91 ? 19.105 -9.304 -23.931 1.00 91.25 91 GLN A CA 1
ATOM 690 C C . GLN A 1 91 ? 18.067 -9.838 -24.934 1.00 91.25 91 GLN A C 1
ATOM 692 O O . GLN A 1 91 ? 18.263 -9.692 -26.139 1.00 91.25 91 GLN A O 1
ATOM 697 N N . ARG A 1 92 ? 16.936 -10.381 -24.462 1.00 90.94 92 ARG A N 1
ATOM 698 C CA . ARG A 1 92 ? 15.849 -10.858 -25.341 1.00 90.94 92 ARG A CA 1
ATOM 699 C C . ARG A 1 92 ? 15.149 -9.713 -26.061 1.00 90.94 92 ARG A C 1
ATOM 701 O O . ARG A 1 92 ? 14.809 -9.848 -27.231 1.00 90.94 92 ARG A O 1
ATOM 708 N N . VAL A 1 93 ? 14.935 -8.594 -25.368 1.00 90.69 93 VAL A N 1
ATOM 709 C CA . VAL A 1 93 ? 14.332 -7.393 -25.963 1.00 90.69 93 VAL A CA 1
ATOM 710 C C . VAL A 1 93 ? 15.205 -6.872 -27.098 1.00 90.69 93 VAL A C 1
ATOM 712 O O . VAL A 1 93 ? 14.695 -6.650 -28.191 1.00 90.69 93 VAL A O 1
ATOM 715 N N . LEU A 1 94 ? 16.511 -6.733 -26.867 1.00 87.81 94 LEU A N 1
ATOM 716 C CA . LEU A 1 94 ? 17.453 -6.271 -27.887 1.00 87.81 94 LEU A CA 1
ATOM 717 C C . LEU A 1 94 ? 17.508 -7.227 -29.081 1.00 87.81 94 LEU A C 1
ATOM 719 O O . LEU A 1 94 ? 17.376 -6.777 -30.213 1.00 87.81 94 LEU A O 1
ATOM 723 N N . ALA A 1 95 ? 17.584 -8.539 -28.839 1.00 85.44 95 ALA A N 1
ATOM 724 C CA . ALA A 1 95 ? 17.534 -9.531 -29.913 1.00 85.44 95 ALA A CA 1
ATOM 725 C C . ALA A 1 95 ? 16.247 -9.411 -30.753 1.00 85.44 95 ALA A C 1
ATOM 727 O O . ALA A 1 95 ? 16.291 -9.475 -31.979 1.00 85.44 95 ALA A O 1
ATOM 728 N N . ARG A 1 96 ? 15.096 -9.165 -30.112 1.00 85.38 96 ARG A N 1
ATOM 729 C CA . ARG A 1 96 ? 13.826 -8.985 -30.827 1.00 85.38 96 ARG A CA 1
ATOM 730 C C . ARG A 1 96 ? 13.779 -7.685 -31.633 1.00 85.38 96 ARG A C 1
ATOM 732 O O . ARG A 1 96 ? 13.205 -7.664 -32.718 1.00 85.38 96 ARG A O 1
ATOM 739 N N . VAL A 1 97 ? 14.353 -6.605 -31.107 1.00 84.44 97 VAL A N 1
ATOM 740 C CA . VAL A 1 97 ? 14.478 -5.317 -31.809 1.00 84.44 97 VAL A CA 1
ATOM 741 C C . VAL A 1 97 ? 15.342 -5.479 -33.062 1.00 84.44 97 VAL A C 1
ATOM 743 O O . VAL A 1 97 ? 14.958 -4.999 -34.128 1.00 84.44 97 VAL A O 1
ATOM 746 N N . ASP A 1 98 ? 16.444 -6.216 -32.965 1.00 80.38 98 ASP A N 1
ATOM 747 C CA . ASP A 1 98 ? 17.324 -6.522 -34.096 1.00 80.38 98 ASP A CA 1
ATOM 748 C C . ASP A 1 98 ? 16.623 -7.337 -35.184 1.00 80.38 98 ASP A C 1
ATOM 750 O O . ASP A 1 98 ? 16.709 -6.991 -36.364 1.00 80.38 98 ASP A O 1
ATOM 754 N N . GLU A 1 99 ? 15.881 -8.380 -34.792 1.00 79.12 99 GLU A N 1
ATOM 755 C CA . GLU A 1 99 ? 15.068 -9.188 -35.709 1.00 79.12 99 GLU A CA 1
ATOM 756 C C . GLU A 1 99 ? 14.044 -8.333 -36.466 1.00 79.12 99 GLU A C 1
ATOM 758 O O . GLU A 1 99 ? 13.865 -8.496 -37.671 1.00 79.12 99 GLU A O 1
ATOM 763 N N . VAL A 1 100 ? 13.369 -7.412 -35.770 1.00 77.62 100 VAL A N 1
ATOM 764 C CA . VAL A 1 100 ? 12.346 -6.539 -36.367 1.00 77.62 100 VAL A CA 1
ATOM 765 C C . VAL A 1 100 ? 12.967 -5.491 -37.293 1.00 77.62 100 VAL A C 1
ATOM 767 O O . VAL A 1 100 ? 12.368 -5.141 -38.308 1.00 77.62 100 VAL A O 1
ATOM 770 N N . HIS A 1 101 ? 14.158 -4.987 -36.972 1.00 77.62 101 HIS A N 1
ATOM 771 C CA . HIS A 1 101 ? 14.817 -3.938 -37.751 1.00 77.62 101 HIS A CA 1
ATOM 772 C C . HIS A 1 101 ? 15.847 -4.448 -38.764 1.00 77.62 101 HIS A C 1
ATOM 774 O O . HIS A 1 101 ? 16.465 -3.623 -39.439 1.00 77.62 101 HIS A O 1
ATOM 780 N N . GLY A 1 102 ? 16.037 -5.767 -38.888 1.00 69.81 102 GLY A N 1
ATOM 781 C CA . GLY A 1 102 ? 16.993 -6.370 -39.822 1.00 69.81 102 GLY A CA 1
ATOM 782 C C . GLY A 1 102 ? 18.432 -5.896 -39.605 1.00 69.81 102 GLY A C 1
ATOM 783 O O . GLY A 1 102 ? 19.232 -5.899 -40.539 1.00 69.81 102 GLY A O 1
ATOM 784 N N . ARG A 1 103 ? 18.758 -5.436 -38.393 1.00 67.69 103 ARG A N 1
ATOM 785 C CA . ARG A 1 103 ? 20.091 -4.959 -38.022 1.00 67.69 103 ARG A CA 1
ATOM 786 C C . ARG A 1 103 ? 20.690 -5.959 -37.046 1.00 67.69 103 ARG A C 1
ATOM 788 O O . ARG A 1 103 ? 20.291 -5.938 -35.889 1.00 67.69 103 ARG A O 1
ATOM 795 N N . PRO A 1 104 ? 21.630 -6.814 -37.472 1.00 61.91 104 PRO A N 1
ATOM 796 C CA . PRO A 1 104 ? 22.404 -7.603 -36.529 1.00 61.91 104 PRO A CA 1
ATOM 797 C C . PRO A 1 104 ? 23.119 -6.660 -35.555 1.00 61.91 104 PRO A C 1
ATOM 799 O O . PRO A 1 104 ? 23.767 -5.710 -36.009 1.00 61.91 104 PRO A O 1
ATOM 802 N N . LEU A 1 105 ? 23.025 -6.922 -34.246 1.00 58.38 105 LEU A N 1
ATOM 803 C CA . LEU A 1 105 ? 23.908 -6.336 -33.240 1.00 58.38 105 LEU A CA 1
ATOM 804 C C . LEU A 1 105 ? 25.347 -6.385 -33.783 1.00 58.38 105 LEU A C 1
ATOM 806 O O . LEU A 1 105 ? 25.847 -7.472 -34.094 1.00 58.38 105 LEU A O 1
ATOM 810 N N . PRO A 1 106 ? 26.018 -5.234 -33.960 1.00 60.34 106 PRO A N 1
ATOM 811 C CA . PRO A 1 106 ? 27.394 -5.236 -34.423 1.00 60.34 106 PRO A CA 1
ATOM 812 C C . PRO A 1 106 ? 28.250 -6.048 -33.441 1.00 60.34 106 PRO A C 1
ATOM 814 O O . PRO A 1 106 ? 28.032 -5.994 -32.230 1.00 60.34 106 PRO A O 1
ATOM 817 N N . ALA A 1 107 ? 29.225 -6.804 -33.963 1.00 66.19 107 ALA A N 1
ATOM 818 C CA . ALA A 1 107 ? 30.091 -7.698 -33.177 1.00 66.19 107 ALA A CA 1
ATOM 819 C C . ALA A 1 107 ? 30.805 -6.989 -32.005 1.00 66.19 107 ALA A C 1
ATOM 821 O O . ALA A 1 107 ? 31.232 -7.634 -31.050 1.00 66.19 107 ALA A O 1
ATOM 822 N N . ALA A 1 108 ? 30.884 -5.658 -32.063 1.00 62.81 108 ALA A N 1
ATOM 823 C CA . ALA A 1 108 ? 31.104 -4.791 -30.923 1.00 62.81 108 ALA A CA 1
ATOM 824 C C . ALA A 1 108 ? 30.003 -3.714 -30.891 1.00 62.81 108 ALA A C 1
ATOM 826 O O . ALA A 1 108 ? 29.679 -3.165 -31.950 1.00 62.81 108 ALA A O 1
ATOM 827 N N . PRO A 1 109 ? 29.443 -3.370 -29.714 1.00 62.28 109 PRO A N 1
ATOM 828 C CA . PRO A 1 109 ? 28.528 -2.241 -29.606 1.00 62.28 109 PRO A CA 1
ATOM 829 C C . PRO A 1 109 ? 29.203 -0.987 -30.181 1.00 62.28 109 PRO A C 1
ATOM 831 O O . PRO A 1 109 ? 30.409 -0.808 -29.972 1.00 62.28 109 PRO A O 1
ATOM 834 N N . PRO A 1 110 ? 28.473 -0.119 -30.910 1.00 65.88 110 PRO A N 1
ATOM 835 C CA . PRO A 1 110 ? 29.054 1.114 -31.415 1.00 65.88 110 PRO A CA 1
ATOM 836 C C . PRO A 1 110 ? 29.652 1.869 -30.231 1.00 65.88 110 PRO A C 1
ATOM 838 O O . PRO A 1 110 ? 28.977 2.072 -29.217 1.00 65.88 110 PRO A O 1
ATOM 841 N N . ALA A 1 111 ? 30.927 2.242 -30.338 1.00 68.31 111 ALA A N 1
ATOM 842 C CA . ALA A 1 111 ? 31.554 3.073 -29.327 1.00 68.31 111 ALA A CA 1
ATOM 843 C C . ALA A 1 111 ? 30.686 4.327 -29.163 1.00 68.31 111 ALA A C 1
ATOM 845 O O . ALA A 1 111 ? 30.432 5.032 -30.142 1.00 68.31 111 ALA A O 1
ATOM 846 N N . LEU A 1 112 ? 30.179 4.565 -27.949 1.00 73.94 112 LEU A N 1
ATOM 847 C CA . LEU A 1 112 ? 29.436 5.783 -27.640 1.00 73.94 112 LEU A CA 1
ATOM 848 C C . LEU A 1 112 ? 30.334 6.965 -27.999 1.00 73.94 112 LEU A C 1
ATOM 850 O O . LEU A 1 112 ? 31.375 7.171 -27.372 1.00 73.94 112 LEU A O 1
ATOM 854 N N . GLY A 1 113 ? 29.946 7.722 -29.023 1.00 83.38 113 GLY A N 1
ATOM 855 C CA . GLY A 1 113 ? 30.694 8.897 -29.429 1.00 83.38 113 GLY A CA 1
ATOM 856 C C . GLY A 1 113 ? 30.716 9.924 -28.291 1.00 83.38 113 GLY A C 1
ATOM 857 O O . GLY A 1 113 ? 29.772 9.976 -27.490 1.00 83.38 113 GLY A O 1
ATOM 858 N N . PRO A 1 114 ? 31.743 10.785 -28.219 1.00 82.12 114 PRO A N 1
ATOM 859 C CA . PRO A 1 114 ? 31.870 11.787 -27.159 1.00 82.12 114 PRO A CA 1
ATOM 860 C C . PRO A 1 114 ? 30.600 12.645 -27.003 1.00 82.12 114 PRO A C 1
ATOM 862 O O . PRO A 1 114 ? 30.132 12.855 -25.886 1.00 82.12 114 PRO A O 1
ATOM 865 N N . ALA A 1 115 ? 29.950 13.011 -28.113 1.00 84.56 115 ALA A N 1
ATOM 866 C CA . ALA A 1 115 ? 28.700 13.774 -28.109 1.00 84.56 115 ALA A CA 1
ATOM 867 C C . ALA A 1 115 ? 27.498 13.028 -27.487 1.00 84.56 115 ALA A C 1
ATOM 869 O O . ALA A 1 115 ? 26.619 13.646 -26.888 1.00 84.56 115 ALA A O 1
ATOM 870 N N . GLN A 1 116 ? 27.417 11.701 -27.627 1.00 85.88 116 GLN A N 1
ATOM 871 C CA . GLN A 1 116 ? 26.345 10.906 -27.012 1.00 85.88 116 GLN A CA 1
ATOM 872 C C . GLN A 1 116 ? 26.581 10.757 -25.511 1.00 85.88 116 GLN A C 1
ATOM 874 O O . GLN A 1 116 ? 25.642 10.865 -24.724 1.00 85.88 116 GLN A O 1
ATOM 879 N N . LEU A 1 117 ? 27.840 10.562 -25.115 1.00 86.00 117 LEU A N 1
ATOM 880 C CA . LEU A 1 117 ? 28.222 10.484 -23.712 1.00 86.00 117 LEU A CA 1
ATOM 881 C C . LEU A 1 117 ? 27.939 11.804 -22.986 1.00 86.00 117 LEU A C 1
ATOM 883 O O . LEU A 1 117 ? 27.489 11.798 -21.844 1.00 86.00 117 LEU A O 1
ATOM 887 N N . GLU A 1 118 ? 28.135 12.931 -23.665 1.00 90.31 118 GLU A N 1
ATOM 888 C CA . GLU A 1 118 ? 27.804 14.252 -23.141 1.00 90.31 118 GLU A CA 1
ATOM 889 C C . GLU A 1 118 ? 26.294 14.456 -22.965 1.00 90.31 118 GLU A C 1
ATOM 891 O O . GLU A 1 118 ? 25.864 14.918 -21.908 1.00 90.31 118 GLU A O 1
ATOM 896 N N . LYS A 1 119 ? 25.465 14.004 -23.920 1.00 88.88 119 LYS A N 1
ATOM 897 C CA . LYS A 1 119 ? 23.997 13.997 -23.763 1.00 88.88 119 LYS A CA 1
ATOM 898 C C . LYS A 1 119 ? 23.550 13.168 -22.560 1.00 88.88 119 LYS A C 1
ATOM 900 O O . LYS A 1 119 ? 22.715 13.626 -21.789 1.00 88.88 119 LYS A O 1
ATOM 905 N N . VAL A 1 120 ? 24.121 11.977 -22.373 1.00 87.69 120 VAL A N 1
ATOM 906 C CA . VAL A 1 120 ? 23.816 11.124 -21.212 1.00 87.69 120 VAL A CA 1
ATOM 907 C C . VAL A 1 120 ? 24.252 11.800 -19.913 1.00 87.69 120 VAL A C 1
ATOM 909 O O . VAL A 1 120 ? 23.477 11.835 -18.964 1.00 87.69 120 VAL A O 1
ATOM 912 N N . ARG A 1 121 ? 25.456 12.384 -19.860 1.00 87.12 121 ARG A N 1
ATOM 913 C CA . ARG A 1 121 ? 25.946 13.110 -18.674 1.00 87.12 121 ARG A CA 1
ATOM 914 C C . ARG A 1 121 ? 25.056 14.298 -18.324 1.00 87.12 121 ARG A C 1
ATOM 916 O O . ARG A 1 121 ? 24.735 14.475 -17.151 1.00 87.12 121 ARG A O 1
ATOM 923 N N . ARG A 1 122 ? 24.626 15.065 -19.329 1.00 90.25 122 ARG A N 1
ATOM 924 C CA . ARG A 1 122 ? 23.677 16.168 -19.163 1.00 90.25 122 ARG A CA 1
ATOM 925 C C . ARG A 1 122 ? 22.352 15.668 -18.596 1.00 90.25 122 ARG A C 1
ATOM 927 O O . ARG A 1 122 ? 21.926 16.157 -17.557 1.00 90.25 122 ARG A O 1
ATOM 934 N N . LEU A 1 123 ? 21.766 14.644 -19.209 1.00 91.06 123 LEU A N 1
ATOM 935 C CA . LEU A 1 123 ? 20.489 14.081 -18.780 1.00 91.06 123 LEU A CA 1
ATOM 936 C C . LEU A 1 123 ? 20.557 13.527 -17.348 1.00 91.06 123 LEU A C 1
ATOM 938 O O . LEU A 1 123 ? 19.689 13.798 -16.528 1.00 91.06 123 LEU A O 1
ATOM 942 N N . VAL A 1 124 ? 21.633 12.813 -17.008 1.00 90.19 124 VAL A N 1
ATOM 943 C CA . VAL A 1 124 ? 21.882 12.332 -15.640 1.00 90.19 124 VAL A CA 1
ATOM 944 C C . VAL A 1 124 ? 22.022 13.500 -14.660 1.00 90.19 124 VAL A C 1
ATOM 946 O O . VAL A 1 124 ? 21.527 13.411 -13.541 1.00 90.19 124 VAL A O 1
ATOM 949 N N . SER A 1 125 ? 22.672 14.599 -15.056 1.00 86.62 125 SER A N 1
ATOM 950 C CA . SER A 1 125 ? 22.807 15.782 -14.199 1.00 86.62 125 SER A CA 1
ATOM 951 C C . SER A 1 125 ? 21.481 16.515 -13.972 1.00 86.62 125 SER A C 1
ATOM 953 O O . SER A 1 125 ? 21.239 16.958 -12.850 1.00 86.62 125 SER A O 1
ATOM 955 N N . GLU A 1 126 ? 20.622 16.574 -14.994 1.00 88.56 126 GLU A N 1
ATOM 956 C CA . GLU A 1 126 ? 19.279 17.163 -14.936 1.00 88.56 126 GLU A CA 1
ATOM 957 C C . GLU A 1 126 ? 18.364 16.314 -14.033 1.00 88.56 126 GLU A C 1
ATOM 959 O O . GLU A 1 126 ? 17.782 16.832 -13.081 1.00 88.56 126 GLU A O 1
ATOM 964 N N . PHE A 1 127 ? 18.346 14.989 -14.215 1.00 92.44 127 PHE A N 1
ATOM 965 C CA . PHE A 1 127 ? 17.530 14.092 -13.385 1.00 92.44 127 PHE A CA 1
ATOM 966 C C . PHE A 1 127 ? 18.032 13.923 -11.953 1.00 92.44 127 PHE A C 1
ATOM 968 O O . PHE A 1 127 ? 17.254 13.567 -11.072 1.00 92.44 127 PHE A O 1
ATOM 975 N N . ARG A 1 128 ? 19.318 14.163 -11.671 1.00 91.81 128 ARG A N 1
ATOM 976 C CA . ARG A 1 128 ? 19.867 13.987 -10.317 1.00 91.81 128 ARG A CA 1
ATOM 977 C C . ARG A 1 128 ? 19.145 14.856 -9.285 1.00 91.81 128 ARG A C 1
ATOM 979 O O . ARG A 1 128 ? 18.939 14.406 -8.158 1.00 91.81 128 ARG A O 1
ATOM 986 N N . VAL A 1 129 ? 18.772 16.083 -9.655 1.00 90.38 129 VAL A N 1
ATOM 987 C CA . VAL A 1 129 ? 18.055 16.996 -8.752 1.00 90.38 129 VAL A CA 1
ATOM 988 C C . VAL A 1 129 ? 16.649 16.470 -8.487 1.00 90.38 129 VAL A C 1
ATOM 990 O O . VAL A 1 129 ? 16.270 16.319 -7.328 1.00 90.38 129 VAL A O 1
ATOM 993 N N . GLU A 1 130 ? 15.918 16.105 -9.542 1.00 92.19 130 GLU A N 1
ATOM 994 C CA . GLU A 1 130 ? 14.559 15.563 -9.426 1.00 92.19 130 GLU A CA 1
ATOM 995 C C . GLU A 1 130 ? 14.530 14.273 -8.603 1.00 92.19 130 GLU A C 1
ATOM 997 O O . GLU A 1 130 ? 13.717 14.135 -7.694 1.00 92.19 130 GLU A O 1
ATOM 1002 N N . LEU A 1 131 ? 15.473 13.359 -8.839 1.00 93.12 131 LEU A N 1
ATOM 1003 C CA . LEU A 1 131 ? 15.572 12.111 -8.082 1.00 93.12 131 LEU A CA 1
ATOM 1004 C C . LEU A 1 131 ? 15.904 12.342 -6.603 1.00 93.12 131 LEU A C 1
ATOM 1006 O O . LEU A 1 131 ? 15.440 11.585 -5.754 1.00 93.12 131 LEU A O 1
ATOM 1010 N N . THR A 1 132 ? 16.664 13.389 -6.276 1.00 94.06 132 THR A N 1
ATOM 1011 C CA . THR A 1 132 ? 16.937 13.751 -4.875 1.00 94.06 132 THR A CA 1
ATOM 1012 C C . THR A 1 132 ? 15.671 14.256 -4.183 1.00 94.06 132 THR A C 1
ATOM 1014 O O . THR A 1 132 ? 15.390 13.858 -3.052 1.00 94.06 132 THR A O 1
ATOM 1017 N N . VAL A 1 133 ? 14.879 15.091 -4.867 1.00 95.25 133 VAL A N 1
ATOM 1018 C CA . VAL A 1 133 ? 13.587 15.576 -4.352 1.00 95.25 133 VAL A CA 1
ATOM 1019 C C . VAL A 1 133 ? 12.620 14.411 -4.158 1.00 95.25 133 VAL A C 1
ATOM 1021 O O . VAL A 1 133 ? 12.082 14.250 -3.066 1.00 95.25 133 VAL A O 1
ATOM 1024 N N . ILE A 1 134 ? 12.480 13.543 -5.165 1.00 94.81 134 ILE A N 1
ATOM 1025 C CA . ILE A 1 134 ? 11.636 12.343 -5.092 1.00 94.81 134 ILE A CA 1
ATOM 1026 C C . ILE A 1 134 ? 12.079 11.434 -3.941 1.00 94.81 134 ILE A C 1
ATOM 1028 O O . ILE A 1 134 ? 11.233 10.923 -3.214 1.00 94.81 134 ILE A O 1
ATOM 1032 N N . GLY A 1 135 ? 13.387 11.255 -3.736 1.00 94.69 135 GLY A N 1
ATOM 1033 C CA . GLY A 1 135 ? 13.916 10.496 -2.602 1.00 94.69 135 GLY A CA 1
ATOM 1034 C C . GLY A 1 135 ? 13.497 11.092 -1.256 1.00 94.69 135 GLY A C 1
ATOM 1035 O O . GLY A 1 135 ? 12.982 10.376 -0.399 1.00 94.69 135 GLY A O 1
ATOM 1036 N N . SER A 1 136 ? 13.640 12.410 -1.089 1.00 97.31 136 SER A N 1
ATOM 1037 C CA . SER A 1 136 ? 13.218 13.105 0.133 1.00 97.31 136 SER A CA 1
ATOM 1038 C C . SER A 1 136 ? 11.708 13.014 0.368 1.00 97.31 136 SER A C 1
ATOM 1040 O O . SER A 1 136 ? 11.271 12.782 1.495 1.00 97.31 136 SER A O 1
ATOM 1042 N N . ASP A 1 137 ? 10.900 13.170 -0.678 1.00 97.00 137 ASP A N 1
ATOM 1043 C CA . ASP A 1 137 ? 9.445 13.093 -0.564 1.00 97.00 137 ASP A CA 1
ATOM 1044 C C . ASP A 1 137 ? 8.964 11.660 -0.309 1.00 97.00 137 ASP A C 1
ATOM 1046 O O . ASP A 1 137 ? 8.037 11.463 0.476 1.00 97.00 137 ASP A O 1
ATOM 1050 N N . LEU A 1 138 ? 9.638 10.648 -0.866 1.00 97.88 138 LEU A N 1
ATOM 1051 C CA . LEU A 1 138 ? 9.381 9.241 -0.559 1.00 97.88 138 LEU A CA 1
ATOM 1052 C C . LEU A 1 138 ? 9.691 8.913 0.909 1.00 97.88 138 LEU A C 1
ATOM 1054 O O . LEU A 1 138 ? 8.916 8.206 1.557 1.00 97.88 138 LEU A O 1
ATOM 1058 N N . GLU A 1 139 ? 10.781 9.448 1.464 1.00 97.31 139 GLU A N 1
ATOM 1059 C CA . GLU A 1 139 ? 11.074 9.321 2.896 1.00 97.31 139 GLU A CA 1
ATOM 1060 C C . GLU A 1 139 ? 9.992 9.980 3.758 1.00 97.31 139 GLU A C 1
ATOM 1062 O O . GLU A 1 139 ? 9.535 9.384 4.734 1.00 97.31 139 GLU A O 1
ATOM 1067 N N . LYS A 1 140 ? 9.548 11.194 3.401 1.00 97.88 140 LYS A N 1
ATOM 1068 C CA . LYS A 1 140 ? 8.461 11.882 4.118 1.00 97.88 140 LYS A CA 1
ATOM 1069 C C . LYS A 1 140 ? 7.161 11.088 4.052 1.00 97.88 140 LYS A C 1
ATOM 1071 O O . LYS A 1 140 ? 6.527 10.901 5.085 1.00 97.88 140 LYS A O 1
ATOM 1076 N N . ALA A 1 141 ? 6.787 10.593 2.873 1.00 97.44 141 ALA A N 1
ATOM 1077 C CA . ALA A 1 141 ? 5.589 9.781 2.691 1.00 97.44 141 ALA A CA 1
ATOM 1078 C C . ALA A 1 141 ? 5.663 8.482 3.509 1.00 97.44 141 ALA A C 1
ATOM 1080 O O . ALA A 1 141 ? 4.685 8.096 4.144 1.00 97.44 141 ALA A O 1
ATOM 1081 N N . THR A 1 142 ? 6.836 7.843 3.561 1.00 98.25 142 THR A N 1
ATOM 1082 C CA . THR A 1 142 ? 7.061 6.646 4.386 1.00 98.25 142 THR A CA 1
ATOM 1083 C C . THR A 1 142 ? 6.849 6.951 5.871 1.00 98.25 142 THR A C 1
ATOM 1085 O O . THR A 1 142 ? 6.080 6.246 6.523 1.00 98.25 142 THR A O 1
ATOM 1088 N N . ARG A 1 143 ? 7.429 8.048 6.385 1.00 98.25 143 ARG A N 1
ATOM 1089 C CA . ARG A 1 143 ? 7.224 8.497 7.776 1.00 98.25 143 ARG A CA 1
ATOM 1090 C C . ARG A 1 143 ? 5.755 8.813 8.067 1.00 98.25 143 ARG A C 1
ATOM 1092 O O . ARG A 1 143 ? 5.217 8.343 9.060 1.00 98.25 143 ARG A O 1
ATOM 1099 N N . GLN A 1 144 ? 5.072 9.526 7.169 1.00 98.06 144 GLN A N 1
ATOM 1100 C CA . GLN A 1 144 ? 3.642 9.829 7.318 1.00 98.06 144 GLN A CA 1
ATOM 1101 C C . GLN A 1 144 ? 2.780 8.561 7.396 1.00 98.06 144 GLN A C 1
ATOM 1103 O O . GLN A 1 144 ? 1.830 8.505 8.175 1.00 98.06 144 GLN A O 1
ATOM 1108 N N . VAL A 1 145 ? 3.101 7.528 6.611 1.00 98.56 145 VAL A N 1
ATOM 1109 C CA . VAL A 1 145 ? 2.402 6.236 6.671 1.00 98.56 145 VAL A CA 1
ATOM 1110 C C . VAL A 1 145 ? 2.664 5.518 8.000 1.00 98.56 145 VAL A C 1
ATOM 1112 O O . VAL A 1 145 ? 1.742 4.914 8.552 1.00 98.56 145 VAL A O 1
ATOM 1115 N N . GLU A 1 146 ? 3.886 5.573 8.530 1.00 98.25 146 GLU A N 1
ATOM 1116 C CA . GLU A 1 146 ? 4.221 5.017 9.849 1.00 98.25 146 GLU A CA 1
ATOM 1117 C C . GLU A 1 146 ? 3.479 5.739 10.979 1.00 98.25 146 GLU A C 1
ATOM 1119 O O . GLU A 1 146 ? 2.858 5.079 11.817 1.00 98.25 146 GLU A O 1
ATOM 1124 N N . ASP A 1 147 ? 3.442 7.071 10.945 1.00 98.38 147 ASP A N 1
ATOM 1125 C CA . ASP A 1 147 ? 2.702 7.893 11.905 1.00 98.38 147 ASP A CA 1
ATOM 1126 C C . ASP A 1 147 ? 1.203 7.571 11.871 1.00 98.38 147 ASP A C 1
ATOM 1128 O O . ASP A 1 147 ? 0.593 7.308 12.910 1.00 98.38 147 ASP A O 1
ATOM 1132 N N . LEU A 1 148 ? 0.602 7.508 10.676 1.00 98.38 148 LEU A N 1
ATOM 1133 C CA . LEU A 1 148 ? -0.807 7.141 10.505 1.00 98.38 148 LEU A CA 1
ATOM 1134 C C . LEU A 1 148 ? -1.105 5.738 11.039 1.00 98.38 148 LEU A C 1
ATOM 1136 O O . LEU A 1 148 ? -2.118 5.539 11.711 1.00 98.38 148 LEU A O 1
ATOM 1140 N N . ARG A 1 149 ? -0.229 4.759 10.786 1.00 98.31 149 ARG A N 1
ATOM 1141 C CA . ARG A 1 149 ? -0.365 3.411 11.361 1.00 98.31 149 ARG A CA 1
ATOM 1142 C C . ARG A 1 149 ? -0.299 3.446 12.886 1.00 98.31 149 ARG A C 1
ATOM 1144 O O . ARG A 1 149 ? -1.104 2.780 13.536 1.00 98.31 149 ARG A O 1
ATOM 1151 N N . GLY A 1 150 ? 0.608 4.240 13.453 1.00 98.19 150 GLY A N 1
ATOM 1152 C CA . GLY A 1 150 ? 0.707 4.461 14.895 1.00 98.19 150 GLY A CA 1
ATOM 1153 C C . GLY A 1 150 ? -0.574 5.059 15.482 1.00 98.19 150 GLY A C 1
ATOM 1154 O O . GLY A 1 150 ? -1.097 4.542 16.474 1.00 98.19 150 GLY A O 1
ATOM 1155 N N . LEU A 1 151 ? -1.126 6.088 14.832 1.00 98.38 151 LEU A N 1
ATOM 1156 C CA . LEU A 1 151 ? -2.393 6.716 15.211 1.00 98.38 151 LEU A CA 1
ATOM 1157 C C . LEU A 1 151 ? -3.562 5.729 15.136 1.00 98.38 151 LEU A C 1
ATOM 1159 O O . LEU A 1 151 ? -4.330 5.637 16.092 1.00 98.38 151 LEU A O 1
ATOM 1163 N N . MET A 1 152 ? -3.674 4.941 14.062 1.00 98.50 152 MET A N 1
ATOM 1164 C CA . MET A 1 152 ? -4.720 3.918 13.932 1.00 98.50 152 MET A CA 1
ATOM 1165 C C . MET A 1 152 ? -4.605 2.835 15.010 1.00 98.50 152 MET A C 1
ATOM 1167 O O . MET A 1 152 ? -5.608 2.468 15.615 1.00 98.50 152 MET A O 1
ATOM 1171 N N . ALA A 1 153 ? -3.395 2.361 15.319 1.00 98.06 153 ALA A N 1
ATOM 1172 C CA . ALA A 1 153 ? -3.181 1.399 16.401 1.00 98.06 153 ALA A CA 1
ATOM 1173 C C . ALA A 1 153 ? -3.507 1.996 17.784 1.00 98.06 153 ALA A C 1
ATOM 1175 O O . ALA A 1 153 ? -3.980 1.300 18.686 1.00 98.06 153 ALA A O 1
ATOM 1176 N N . GLY A 1 154 ? -3.252 3.292 17.982 1.00 98.31 154 GLY A N 1
ATOM 1177 C CA . GLY A 1 154 ? -3.684 4.032 19.167 1.00 98.31 154 GLY A CA 1
ATOM 1178 C C . GLY A 1 154 ? -5.207 4.119 19.274 1.00 98.31 154 GLY A C 1
ATOM 1179 O O . GLY A 1 154 ? -5.765 3.782 20.319 1.00 98.31 154 GLY A O 1
ATOM 1180 N N . ALA A 1 155 ? -5.869 4.508 18.185 1.00 98.19 155 ALA A N 1
ATOM 1181 C CA . ALA A 1 155 ? -7.321 4.619 18.098 1.00 98.19 155 ALA A CA 1
ATOM 1182 C C . ALA A 1 155 ? -8.013 3.269 18.328 1.00 98.19 155 ALA A C 1
ATOM 1184 O O . ALA A 1 155 ? -8.958 3.205 19.110 1.00 98.19 155 ALA A O 1
ATOM 1185 N N . GLN A 1 156 ? -7.497 2.185 17.739 1.00 97.88 156 GLN A N 1
ATOM 1186 C CA . GLN A 1 156 ? -8.025 0.837 17.946 1.00 97.88 156 GLN A CA 1
ATOM 1187 C C . GLN A 1 156 ? -7.958 0.434 19.422 1.00 97.88 156 GLN A C 1
ATOM 1189 O O . GLN A 1 156 ? -8.964 0.043 20.001 1.00 97.88 156 GLN A O 1
ATOM 1194 N N . ARG A 1 157 ? -6.806 0.630 20.078 1.00 98.38 157 ARG A N 1
ATOM 1195 C CA . ARG A 1 157 ? -6.662 0.336 21.515 1.00 98.38 157 ARG A CA 1
ATOM 1196 C C . ARG A 1 157 ? -7.585 1.185 22.387 1.00 98.38 157 ARG A C 1
ATOM 1198 O O . ARG A 1 157 ? -8.059 0.711 23.415 1.00 98.38 157 ARG A O 1
ATOM 1205 N N . ALA A 1 158 ? -7.822 2.442 22.016 1.00 98.06 158 ALA A N 1
ATOM 1206 C CA . ALA A 1 158 ? -8.774 3.294 22.721 1.00 98.06 158 ALA A CA 1
ATOM 1207 C C . ALA A 1 158 ? -10.218 2.796 22.545 1.00 98.06 158 ALA A C 1
ATOM 1209 O O . ALA A 1 158 ? -10.955 2.748 23.528 1.00 98.06 158 ALA A O 1
ATOM 1210 N N . ALA A 1 159 ? -10.591 2.372 21.335 1.00 98.31 159 ALA A N 1
ATOM 1211 C CA . ALA A 1 159 ? -11.894 1.779 21.052 1.00 98.31 159 ALA A CA 1
ATOM 1212 C C . ALA A 1 159 ? -12.109 0.471 21.832 1.00 98.31 159 ALA A C 1
ATOM 1214 O O . ALA A 1 159 ? -13.161 0.298 22.442 1.00 98.31 159 ALA A O 1
ATOM 1215 N N . ASP A 1 160 ? -11.100 -0.403 21.891 1.00 98.38 160 ASP A N 1
ATOM 1216 C CA . ASP A 1 160 ? -11.170 -1.665 22.637 1.00 98.38 160 ASP A CA 1
ATOM 1217 C C . ASP A 1 160 ? -11.358 -1.422 24.146 1.00 98.38 160 ASP A C 1
ATOM 1219 O O . ASP A 1 160 ? -12.180 -2.080 24.788 1.00 98.38 160 ASP A O 1
ATOM 1223 N N . ARG A 1 161 ? -10.653 -0.432 24.719 1.00 98.25 161 ARG A N 1
ATOM 1224 C CA . ARG A 1 161 ? -10.839 -0.026 26.125 1.00 98.25 161 ARG A CA 1
ATOM 1225 C C . ARG A 1 161 ? -12.237 0.523 26.384 1.00 98.25 161 ARG A C 1
ATOM 1227 O O . ARG A 1 161 ? -12.891 0.076 27.319 1.00 98.25 161 ARG A O 1
ATOM 1234 N N . ALA A 1 162 ? -12.717 1.426 25.531 1.00 98.06 162 ALA A N 1
ATOM 1235 C CA . ALA A 1 162 ? -14.061 1.982 25.658 1.00 98.06 162 ALA A CA 1
ATOM 1236 C C . ALA A 1 162 ? -15.142 0.891 25.546 1.00 98.06 162 ALA A C 1
ATOM 1238 O O . ALA A 1 162 ? -16.139 0.923 26.266 1.00 98.06 162 ALA A O 1
ATOM 1239 N N . ALA A 1 163 ? -14.941 -0.108 24.679 1.00 98.31 163 ALA A N 1
ATOM 1240 C CA . ALA A 1 163 ? -15.836 -1.255 24.566 1.00 98.31 163 ALA A CA 1
ATOM 1241 C C . ALA A 1 163 ? -15.838 -2.116 25.842 1.00 98.31 163 ALA A C 1
ATOM 1243 O O . ALA A 1 163 ? -16.907 -2.546 26.283 1.00 98.31 163 ALA A O 1
ATOM 1244 N N . ALA A 1 164 ? -14.672 -2.338 26.456 1.00 98.25 164 ALA A N 1
ATOM 1245 C CA . ALA A 1 164 ? -14.556 -3.066 27.719 1.00 98.25 164 ALA A CA 1
ATOM 1246 C C . ALA A 1 164 ? -15.235 -2.319 28.882 1.00 98.25 164 ALA A C 1
ATOM 1248 O O . ALA A 1 164 ? -16.046 -2.913 29.594 1.00 98.25 164 ALA A O 1
ATOM 1249 N N . GLU A 1 165 ? -14.986 -1.015 29.017 1.00 98.12 165 GLU A N 1
ATOM 1250 C CA . GLU A 1 165 ? -15.627 -0.150 30.019 1.00 98.12 165 GLU A CA 1
ATOM 1251 C C . GLU A 1 165 ? -17.153 -0.124 29.846 1.00 98.12 165 GLU A C 1
ATOM 1253 O O . GLU A 1 165 ? -17.906 -0.266 30.810 1.00 98.12 165 GLU A O 1
ATOM 1258 N N . ALA A 1 166 ? -17.639 -0.023 28.604 1.00 98.25 166 ALA A N 1
ATOM 1259 C CA . ALA A 1 166 ? -19.068 -0.068 28.312 1.00 98.25 166 ALA A CA 1
ATOM 1260 C C . ALA A 1 166 ? -19.692 -1.430 28.660 1.00 98.25 166 ALA A C 1
ATOM 1262 O O . ALA A 1 166 ? -20.836 -1.484 29.119 1.00 98.25 166 ALA A O 1
ATOM 1263 N N . ALA A 1 167 ? -18.970 -2.534 28.452 1.00 98.31 167 ALA A N 1
ATOM 1264 C CA . ALA A 1 167 ? -19.434 -3.863 28.836 1.00 98.31 167 ALA A CA 1
ATOM 1265 C C . ALA A 1 167 ? -19.522 -4.014 30.363 1.00 98.31 167 ALA A C 1
ATOM 1267 O O . ALA A 1 167 ? -20.495 -4.575 30.867 1.00 98.31 167 ALA A O 1
ATOM 1268 N N . GLU A 1 168 ? -18.551 -3.480 31.104 1.00 98.12 168 GLU A N 1
ATOM 1269 C CA . GLU A 1 168 ? -18.566 -3.466 32.568 1.00 98.12 168 GLU A CA 1
ATOM 1270 C C . GLU A 1 168 ? -19.711 -2.606 33.119 1.00 98.12 168 GLU A C 1
ATOM 1272 O O . GLU A 1 168 ? -20.482 -3.072 33.960 1.00 98.12 168 GLU A O 1
ATOM 1277 N N . ALA A 1 169 ? -19.908 -1.404 32.571 1.00 97.88 169 ALA A N 1
ATOM 1278 C CA . ALA A 1 169 ? -21.012 -0.521 32.942 1.00 97.88 169 ALA A CA 1
ATOM 1279 C C . ALA A 1 169 ? -22.393 -1.144 32.662 1.00 97.88 169 ALA A C 1
ATOM 1281 O O . ALA A 1 169 ? -23.339 -0.952 33.426 1.00 97.88 169 ALA A O 1
ATOM 1282 N N . ARG A 1 170 ? -22.529 -1.922 31.580 1.00 98.38 170 ARG A N 1
ATOM 1283 C CA . ARG A 1 170 ? -23.763 -2.677 31.304 1.00 98.38 170 ARG A CA 1
ATOM 1284 C C . ARG A 1 170 ? -24.013 -3.751 32.358 1.00 98.38 170 ARG A C 1
ATOM 1286 O O . ARG A 1 170 ? -25.126 -3.831 32.868 1.00 98.38 170 ARG A O 1
ATOM 1293 N N . ARG A 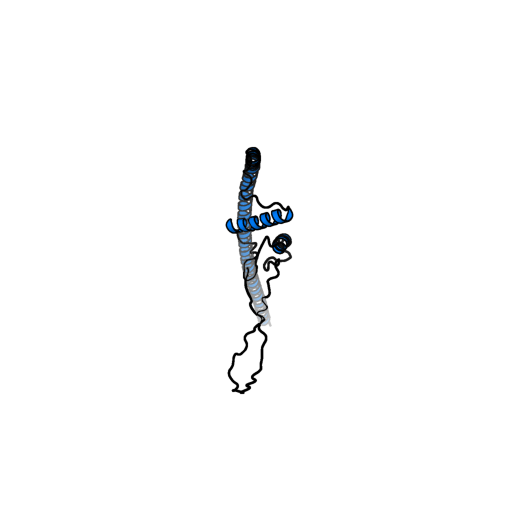1 171 ? -22.986 -4.524 32.729 1.00 98.31 171 ARG A N 1
ATOM 1294 C CA . ARG A 1 171 ? -23.095 -5.563 33.770 1.00 98.31 171 ARG A CA 1
ATOM 1295 C C . ARG A 1 171 ? -23.465 -4.972 35.130 1.00 98.31 171 ARG A C 1
ATOM 1297 O O . ARG A 1 171 ? -24.324 -5.522 35.813 1.00 98.31 171 ARG A O 1
ATOM 1304 N N . SER A 1 172 ? -22.862 -3.847 35.517 1.00 97.75 172 SER A N 1
ATOM 1305 C CA . SER A 1 172 ? -23.195 -3.180 36.782 1.00 97.75 172 SER A CA 1
ATOM 1306 C C . SER A 1 172 ? -24.622 -2.619 36.777 1.00 97.75 172 SER A C 1
ATOM 1308 O O . SER A 1 172 ? -25.346 -2.771 37.761 1.00 97.75 172 SER A O 1
ATOM 1310 N N . ALA A 1 173 ? -25.074 -2.052 35.654 1.00 97.88 173 ALA A N 1
ATOM 1311 C CA . ALA A 1 173 ? -26.450 -1.585 35.500 1.00 97.88 173 ALA A CA 1
ATOM 1312 C C . ALA A 1 173 ? -27.475 -2.733 35.548 1.00 97.88 173 ALA A C 1
ATOM 1314 O O . ALA A 1 173 ? -28.541 -2.580 36.145 1.00 97.88 173 ALA A O 1
ATOM 1315 N N . GLU A 1 174 ? -27.172 -3.883 34.941 1.00 98.19 174 GLU A N 1
ATOM 1316 C CA . GLU A 1 174 ? -28.003 -5.091 35.024 1.00 98.19 174 GLU A CA 1
ATOM 1317 C C . GLU A 1 174 ? -28.085 -5.623 36.459 1.00 98.19 174 GLU A C 1
ATOM 1319 O O . GLU A 1 174 ? -29.184 -5.915 36.933 1.00 98.19 174 GLU A O 1
ATOM 1324 N N . ALA A 1 175 ? -26.962 -5.658 37.183 1.00 98.12 175 ALA A N 1
ATOM 1325 C CA . ALA A 1 175 ? -26.930 -6.058 38.589 1.00 98.12 175 ALA A CA 1
ATOM 1326 C C . ALA A 1 175 ? -27.782 -5.127 39.473 1.00 98.12 175 ALA A C 1
ATOM 1328 O O . ALA A 1 175 ? -28.624 -5.601 40.234 1.00 98.12 175 ALA A O 1
ATOM 1329 N N . ALA A 1 176 ? -27.655 -3.806 39.306 1.00 97.88 176 ALA A N 1
ATOM 1330 C CA . ALA A 1 176 ? -28.462 -2.830 40.042 1.00 97.88 176 ALA A CA 1
ATOM 1331 C C . ALA A 1 176 ? -29.968 -2.940 39.715 1.00 97.88 176 ALA A C 1
ATOM 1333 O O . ALA A 1 176 ? -30.830 -2.790 40.585 1.00 97.88 176 ALA A O 1
ATOM 1334 N N . ARG A 1 177 ? -30.326 -3.240 38.458 1.00 98.00 177 ARG A N 1
ATOM 1335 C CA . ARG A 1 177 ? -31.724 -3.507 38.066 1.00 98.00 177 ARG A CA 1
ATOM 1336 C C . ARG A 1 177 ? -32.272 -4.780 38.716 1.00 98.00 177 ARG A C 1
ATOM 1338 O O . ARG A 1 177 ? -33.433 -4.798 39.127 1.00 98.00 177 ARG A O 1
ATOM 1345 N N . ALA A 1 178 ? -31.456 -5.824 38.832 1.00 98.06 178 ALA A N 1
ATOM 1346 C CA . ALA A 1 178 ? -31.841 -7.047 39.529 1.00 98.06 178 ALA A CA 1
ATOM 1347 C C . ALA A 1 178 ? -32.060 -6.789 41.030 1.00 98.06 178 ALA A C 1
ATOM 1349 O O . ALA A 1 178 ? -33.102 -7.165 41.566 1.00 98.06 178 ALA A O 1
ATOM 1350 N N . GLU A 1 179 ? -31.146 -6.067 41.682 1.00 98.19 179 GLU A N 1
ATOM 1351 C CA . GLU A 1 179 ? -31.254 -5.701 43.101 1.00 98.19 179 GLU A CA 1
ATOM 1352 C C . GLU A 1 179 ? -32.500 -4.846 43.380 1.00 98.19 179 GLU A C 1
ATOM 1354 O O . GLU A 1 179 ? -33.287 -5.144 44.278 1.00 98.19 179 GLU A O 1
ATOM 1359 N N . THR A 1 180 ? -32.759 -3.825 42.557 1.00 97.75 180 THR A N 1
ATOM 1360 C CA . THR A 1 180 ? -33.971 -2.996 42.699 1.00 97.75 180 THR A CA 1
ATOM 1361 C C . THR A 1 180 ? -35.264 -3.785 42.492 1.00 97.75 180 THR A C 1
ATOM 1363 O O . THR A 1 180 ? -36.282 -3.454 43.103 1.00 97.75 180 THR A O 1
ATOM 1366 N N . THR A 1 181 ? -35.244 -4.835 41.667 1.00 98.25 181 THR A N 1
ATOM 1367 C CA . THR A 1 181 ? -36.385 -5.747 41.498 1.00 98.25 181 THR A CA 1
ATOM 1368 C C . THR A 1 181 ? -36.592 -6.593 42.756 1.00 98.25 181 THR A C 1
ATOM 1370 O O . THR A 1 181 ? -37.697 -6.609 43.293 1.00 98.25 181 THR A O 1
ATOM 1373 N N . GLN A 1 182 ? -35.523 -7.184 43.302 1.00 97.75 182 GLN A N 1
ATOM 1374 C CA . GLN A 1 182 ? -35.579 -7.956 44.551 1.00 97.75 182 GLN A CA 1
ATOM 1375 C C . GLN A 1 182 ? -36.096 -7.122 45.732 1.00 97.75 182 GLN A C 1
ATOM 1377 O O . GLN A 1 182 ? -36.954 -7.581 46.485 1.00 97.75 182 GLN A O 1
ATOM 1382 N N . LEU A 1 183 ? -35.632 -5.875 45.873 1.00 98.12 183 LEU A N 1
ATOM 1383 C CA . LEU A 1 183 ? -36.097 -4.964 46.923 1.00 98.12 183 LEU A CA 1
ATOM 1384 C C . LEU A 1 183 ? -37.586 -4.620 46.779 1.00 98.12 183 LEU A C 1
ATOM 1386 O O . LEU A 1 183 ? -38.300 -4.552 47.781 1.00 98.12 183 LEU A O 1
ATOM 1390 N N . LYS A 1 184 ? -38.079 -4.425 45.548 1.00 98.06 184 LYS A N 1
ATOM 1391 C CA . LYS A 1 184 ? -39.510 -4.187 45.290 1.00 98.06 184 LYS A CA 1
ATOM 1392 C C . LYS A 1 184 ? -40.364 -5.394 45.670 1.00 98.06 184 LYS A C 1
ATOM 1394 O O . LYS A 1 184 ? -41.409 -5.212 46.297 1.00 98.06 184 LYS A O 1
ATOM 1399 N N . ASP A 1 185 ? -39.921 -6.598 45.325 1.00 98.12 185 ASP A N 1
ATOM 1400 C CA . ASP A 1 185 ? -40.632 -7.833 45.659 1.00 98.12 185 ASP A CA 1
ATOM 1401 C C . ASP A 1 185 ? -40.654 -8.073 47.175 1.00 98.12 185 ASP A C 1
ATOM 1403 O O . ASP A 1 185 ? -41.715 -8.352 47.738 1.00 98.12 185 ASP A O 1
ATOM 1407 N N . ALA A 1 186 ? -39.527 -7.851 47.858 1.00 97.50 186 ALA A N 1
ATOM 1408 C CA . ALA A 1 186 ? -39.438 -7.924 49.316 1.00 97.50 186 ALA A CA 1
ATOM 1409 C C . ALA A 1 186 ? -40.354 -6.899 50.008 1.00 97.50 186 ALA A C 1
ATOM 1411 O O . ALA A 1 186 ? -41.075 -7.241 50.945 1.00 97.50 186 ALA A O 1
ATOM 1412 N N . ALA A 1 187 ? -40.389 -5.653 49.523 1.00 97.62 187 ALA A N 1
ATOM 1413 C CA . ALA A 1 187 ? -41.264 -4.617 50.072 1.00 97.62 187 ALA A CA 1
ATOM 1414 C C . ALA A 1 187 ? -42.752 -4.959 49.881 1.00 97.62 187 ALA A C 1
ATOM 1416 O O . ALA A 1 187 ? -43.572 -4.714 50.770 1.00 97.62 187 ALA A O 1
ATOM 1417 N N . LYS A 1 188 ? -43.111 -5.546 48.731 1.00 98.06 188 LYS A N 1
ATOM 1418 C CA . LYS A 1 188 ? -44.471 -6.022 48.458 1.00 98.06 188 LYS A CA 1
ATOM 1419 C C . LYS A 1 188 ? -44.865 -7.165 49.397 1.00 98.06 188 LYS A C 1
ATOM 1421 O O . LYS A 1 188 ? -45.979 -7.137 49.916 1.00 98.06 188 LYS A O 1
ATOM 1426 N N . ALA A 1 189 ? -43.969 -8.126 49.628 1.00 97.38 189 ALA A N 1
ATOM 1427 C CA . ALA A 1 189 ? -44.189 -9.227 50.565 1.00 97.38 189 ALA A CA 1
ATOM 1428 C C . ALA A 1 189 ? -44.387 -8.714 52.001 1.00 97.38 189 ALA A C 1
ATOM 1430 O O . ALA A 1 189 ? -45.421 -8.980 52.606 1.00 97.38 189 ALA A O 1
ATOM 1431 N N . ALA A 1 190 ? -43.481 -7.862 52.491 1.00 97.12 190 ALA A N 1
ATOM 1432 C CA . ALA A 1 190 ? -43.587 -7.272 53.826 1.00 97.12 190 ALA A CA 1
ATOM 1433 C C . ALA A 1 190 ? -44.891 -6.476 54.021 1.00 97.12 190 ALA A C 1
ATOM 1435 O O . ALA A 1 190 ? -45.500 -6.515 55.089 1.00 97.12 190 ALA A O 1
ATOM 1436 N N . ARG A 1 191 ? -45.356 -5.766 52.982 1.00 97.19 191 ARG A N 1
ATOM 1437 C CA . ARG A 1 191 ? -46.645 -5.062 53.024 1.00 97.19 191 ARG A CA 1
ATOM 1438 C C . ARG A 1 191 ? -47.825 -6.028 53.151 1.00 97.19 191 ARG A C 1
ATOM 1440 O O . ARG A 1 191 ? -48.729 -5.757 53.935 1.00 97.19 191 ARG A O 1
ATOM 1447 N N . ALA A 1 192 ? -47.808 -7.140 52.415 1.00 96.50 192 ALA A N 1
ATOM 1448 C CA . ALA A 1 192 ? -48.843 -8.168 52.513 1.00 96.50 192 ALA A CA 1
ATOM 1449 C C . ALA A 1 192 ? -48.888 -8.805 53.914 1.00 96.50 192 ALA A C 1
ATOM 1451 O O . ALA A 1 192 ? -49.976 -8.999 54.459 1.00 96.50 192 ALA A O 1
ATOM 1452 N N . ASP A 1 193 ? -47.725 -9.049 54.522 1.00 96.56 193 ASP A N 1
ATOM 1453 C CA . ASP A 1 193 ? -47.624 -9.590 55.880 1.00 96.56 193 ASP A CA 1
ATOM 1454 C C . ASP A 1 193 ? -48.210 -8.621 56.919 1.00 96.56 193 ASP A C 1
ATOM 1456 O O . ASP A 1 193 ? -49.022 -9.020 57.755 1.00 96.56 193 ASP A O 1
ATOM 1460 N N . VAL A 1 194 ? -47.890 -7.324 56.836 1.00 97.00 194 VAL A N 1
ATOM 1461 C CA . VAL A 1 194 ? -48.463 -6.296 57.729 1.00 97.00 194 VAL A CA 1
ATOM 1462 C C . VAL A 1 194 ? -49.987 -6.210 57.595 1.00 97.00 194 VAL A C 1
ATOM 1464 O O . VAL A 1 194 ? -50.685 -6.080 58.602 1.00 97.00 194 VAL A O 1
ATOM 1467 N N . ASP A 1 195 ? -50.518 -6.299 56.374 1.00 96.12 195 ASP A N 1
ATOM 1468 C CA . ASP A 1 195 ? -51.965 -6.285 56.128 1.00 96.12 195 ASP A CA 1
ATOM 1469 C C . ASP A 1 195 ? -52.665 -7.555 56.654 1.00 96.12 195 ASP A C 1
ATOM 1471 O O . ASP A 1 195 ? -53.864 -7.522 56.943 1.00 96.12 195 ASP A O 1
ATOM 1475 N N . SER A 1 196 ? -51.942 -8.671 56.804 1.00 94.38 196 SER A N 1
ATOM 1476 C CA . SER A 1 196 ? -52.468 -9.909 57.397 1.00 94.38 196 SER A CA 1
ATOM 1477 C C . SER A 1 196 ? -52.613 -9.830 58.921 1.00 94.38 196 SER A C 1
ATOM 1479 O O . SER A 1 196 ? -53.565 -10.380 59.460 1.00 94.38 196 SER A O 1
ATOM 1481 N N . LEU A 1 197 ? -51.741 -9.079 59.604 1.00 93.56 197 LEU A N 1
ATOM 1482 C CA . LEU A 1 197 ? -51.770 -8.905 61.064 1.00 93.56 197 LEU A CA 1
ATOM 1483 C C . LEU A 1 197 ? -52.894 -7.981 61.557 1.00 93.56 197 LEU A C 1
ATOM 1485 O O . LEU A 1 197 ? -53.176 -7.935 62.752 1.00 93.56 197 LEU A O 1
ATOM 1489 N N . LYS A 1 198 ? -53.500 -7.198 60.658 1.00 90.31 198 LYS A N 1
ATOM 1490 C CA . LYS A 1 198 ? -54.586 -6.257 60.979 1.00 90.31 198 LYS A CA 1
ATOM 1491 C C . LYS A 1 198 ? -55.991 -6.848 60.795 1.00 90.31 198 LYS A C 1
ATOM 1493 O O . LYS A 1 198 ? -56.960 -6.130 61.039 1.00 90.31 198 LYS A O 1
ATOM 1498 N N . ARG A 1 199 ? -56.103 -8.089 60.316 1.00 71.94 199 ARG A N 1
ATOM 1499 C CA . ARG A 1 199 ? -57.365 -8.829 60.164 1.00 71.94 199 ARG A CA 1
ATOM 1500 C C . ARG A 1 199 ? -57.572 -9.780 61.330 1.00 71.94 199 ARG A C 1
ATOM 1502 O O . ARG A 1 199 ? -58.751 -9.940 61.705 1.00 71.94 199 ARG A O 1
#

Radius of gyration: 44.76 Å; chains: 1; bounding box: 104×90×136 Å

Sequence (199 aa):
MGVGVAVDSEELGMRRRTVRGRVATMALCGLAAVVSARPVQGQVADVPRDHWAYQAVRDLASRGLVRGYPPDNDFFGSRTVTRYEMATILQRVLARVDEVHGRPLPAAPPALGPAQLEKVRRLVSEFRVELTVIGSDLEKATRQVEDLRGLMAGAQRAADRAAAEAAEARRSAEAARAETTQLKDAAKAARADVDSLKR

Foldseek 3Di:
DDDDDDDDDDDDDDDDDDDDDDDDDDDDDDDPPPPPPPPQQQDAPPADPPHPCNVVSSVCRNLVLDWADPDRGHRPVVDDDDPVNVVSSVVSVVVVVCVVVVNPCPPDHPDCPPVNVVVVVVVCVVCVVVVVVVVVVVVVVVVVVVVVVVVVVVVVVVVVVVVVVVVVVVVVVVVVVVVVVVVVVVVVVVVVVVVVVVD

pLDDT: mean 81.32, std 19.74, range [35.25, 98.56]

Secondary structure (DSSP, 8-state):
----------------------------------------TT--TTS-TTSTTHHHHHHHHHTTSS-PBTTTTB--TTSPPPHHHHHHHHHHHHHHHHHHHT----SSPPP--HHHHHHHHHHHHHHHHHHHHHHHHHHHHHHHHHHHHHHHHHHHHHHHHHHHHHHHHHHHHHHHHHHHHHHHHHHHHHHHHHHHHT-